Protein AF-A0A9P7GTZ2-F1 (afdb_monomer)

Secondary structure (DSSP, 8-state):
-HHHHHHHHHHHHHHHHHHHHHHHHHHHHHHHHHHHHHHHHHH-SSS-HHHHHHHHHHHHHHHHHHHHHHHHHHHHHHHHHHHHHHHHHHHHHHHHHHHHHHHHHHHHHHHHHHHHHHHHHHHHHHHHGGGTTTTT---S-THHHHHHHHHHHHHHHHHHHHHHHHHH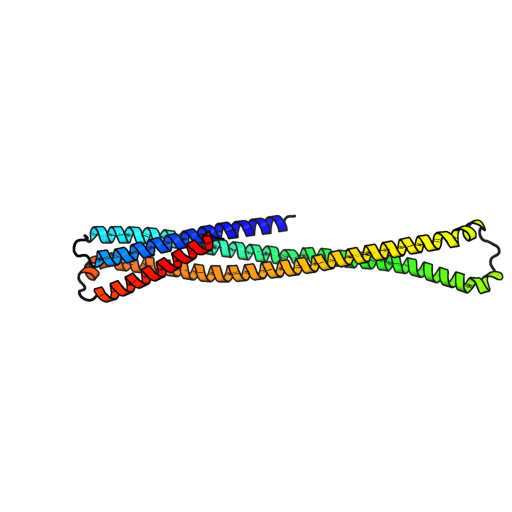HHHHHHHHHHHHHHHHHHHHHHHHHHHHHHHHHHHHHHHHHHHHHHHHHHHTTHHHHHH-TT-HHHHHHHHHHHHHHHHHHHHHHHHHHT-

Solvent-accessible surface area (backbone atoms only — not comparable to full-atom values): 13636 Å² total; per-residue (Å²): 118,66,68,62,54,51,53,51,52,48,51,52,53,51,54,57,39,51,54,51,48,36,53,36,26,46,49,46,20,52,49,18,51,52,50,30,50,46,50,53,46,60,72,39,86,81,54,55,71,66,59,52,46,53,50,48,54,49,48,44,54,52,36,52,52,37,30,52,49,28,49,52,39,28,50,49,39,51,51,46,32,53,50,47,52,58,49,54,66,47,50,56,56,60,50,47,53,53,49,53,54,45,53,53,50,50,52,52,49,53,52,52,46,48,54,52,45,52,52,50,49,56,46,50,54,50,58,66,31,60,82,59,53,85,73,77,66,98,79,76,74,76,72,60,71,75,46,48,79,62,52,48,62,54,50,51,52,55,48,53,53,49,50,54,52,49,51,57,51,47,54,60,45,54,50,48,54,50,53,48,53,50,50,44,53,53,50,50,53,50,36,54,53,36,51,55,51,29,56,53,31,51,53,50,28,52,49,31,53,51,49,44,55,49,49,55,55,45,58,80,34,50,72,59,60,58,66,46,89,77,46,64,68,59,44,51,52,50,27,53,52,29,47,54,52,16,50,54,26,42,52,50,33,54,59,63,69,76,108

Structure (mmCIF, N/CA/C/O backbone):
data_AF-A0A9P7GTZ2-F1
#
_entry.id   AF-A0A9P7GTZ2-F1
#
loop_
_atom_site.group_PDB
_atom_site.id
_atom_site.type_symbol
_atom_site.label_atom_id
_atom_site.label_alt_id
_atom_site.label_comp_id
_atom_site.label_asym_id
_atom_site.label_entity_id
_atom_site.label_seq_id
_atom_site.pdbx_PDB_ins_code
_atom_site.Cartn_x
_atom_site.Cartn_y
_atom_site.Cartn_z
_atom_site.occupancy
_atom_site.B_iso_or_equiv
_atom_site.auth_seq_id
_atom_site.auth_comp_id
_atom_site.auth_asym_id
_atom_site.auth_atom_id
_atom_site.pdbx_PDB_model_num
ATOM 1 N N . MET A 1 1 ? 5.668 -0.343 -29.513 1.00 59.44 1 MET A N 1
ATOM 2 C CA . MET A 1 1 ? 4.906 0.716 -28.799 1.00 59.44 1 MET A CA 1
ATOM 3 C C . MET A 1 1 ? 4.071 0.168 -27.641 1.00 59.44 1 MET A C 1
ATOM 5 O O . MET A 1 1 ? 3.673 0.957 -26.798 1.00 59.44 1 MET A O 1
ATOM 9 N N . GLU A 1 2 ? 3.848 -1.147 -27.549 1.00 80.06 2 GLU A N 1
ATOM 10 C CA . GLU A 1 2 ? 3.035 -1.774 -26.494 1.00 80.06 2 GLU A CA 1
ATOM 11 C C . GLU A 1 2 ? 3.641 -1.635 -25.081 1.00 80.06 2 GLU A C 1
ATOM 13 O O . GLU A 1 2 ? 2.934 -1.253 -24.155 1.00 80.06 2 GLU A O 1
ATOM 18 N N . ILE A 1 3 ? 4.966 -1.794 -24.931 1.00 72.81 3 ILE A N 1
ATOM 19 C CA . ILE A 1 3 ? 5.663 -1.671 -23.633 1.00 72.81 3 ILE A CA 1
ATOM 20 C C . ILE A 1 3 ? 5.460 -0.299 -22.973 1.00 72.81 3 ILE A C 1
ATOM 22 O O . ILE A 1 3 ? 5.251 -0.220 -21.767 1.00 72.81 3 ILE A O 1
ATOM 26 N N . ILE A 1 4 ? 5.497 0.792 -23.746 1.00 71.81 4 ILE A N 1
ATOM 27 C CA . ILE A 1 4 ? 5.317 2.14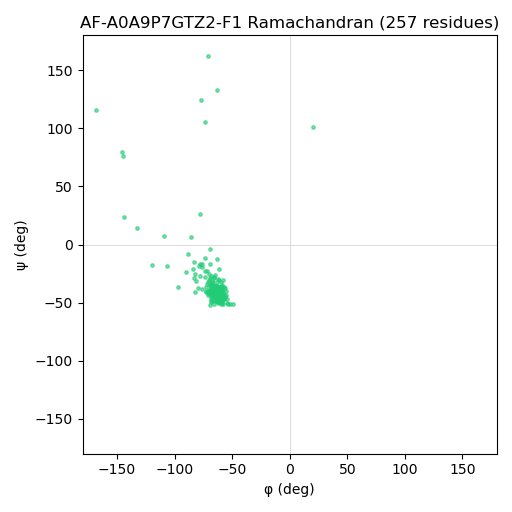8 -23.197 1.00 71.81 4 ILE A CA 1
ATOM 28 C C . ILE A 1 4 ? 3.901 2.307 -22.633 1.00 71.81 4 ILE A C 1
ATOM 30 O O . ILE A 1 4 ? 3.739 2.832 -21.533 1.00 71.81 4 ILE A O 1
ATOM 34 N N . GLY A 1 5 ? 2.890 1.811 -23.354 1.00 75.75 5 GLY A N 1
ATOM 35 C CA . GLY A 1 5 ? 1.507 1.813 -22.876 1.00 75.75 5 GLY A CA 1
ATOM 36 C C . GLY A 1 5 ? 1.330 0.970 -21.610 1.00 75.75 5 GLY A C 1
ATOM 37 O O . GLY A 1 5 ? 0.633 1.386 -20.685 1.00 75.75 5 GLY A O 1
ATOM 38 N N . ASP A 1 6 ? 2.014 -0.174 -21.525 1.00 78.06 6 ASP A N 1
ATOM 39 C CA . ASP A 1 6 ? 2.011 -1.023 -20.331 1.00 78.06 6 ASP A CA 1
ATOM 40 C C . ASP A 1 6 ? 2.613 -0.314 -19.116 1.00 78.06 6 ASP A C 1
ATOM 42 O O . ASP A 1 6 ? 1.998 -0.308 -18.051 1.00 78.06 6 ASP A O 1
ATOM 46 N N . VAL A 1 7 ? 3.771 0.332 -19.278 1.00 74.19 7 VAL A N 1
ATOM 47 C CA . VAL A 1 7 ? 4.427 1.091 -18.201 1.00 74.19 7 VAL A CA 1
ATOM 48 C C . VAL A 1 7 ? 3.551 2.255 -17.735 1.00 74.19 7 VAL A C 1
ATOM 50 O O . VAL A 1 7 ? 3.380 2.443 -16.533 1.00 74.19 7 VAL A O 1
ATOM 53 N N . GLN A 1 8 ? 2.946 3.006 -18.659 1.00 76.62 8 GLN A N 1
ATOM 54 C CA . GLN A 1 8 ? 2.046 4.114 -18.314 1.00 76.62 8 GLN A CA 1
ATOM 55 C C . GLN A 1 8 ? 0.829 3.635 -17.519 1.00 76.62 8 GLN A C 1
ATOM 57 O O . GLN A 1 8 ? 0.491 4.218 -16.491 1.00 76.62 8 GLN A O 1
ATOM 62 N N . ARG A 1 9 ? 0.201 2.539 -17.956 1.00 81.88 9 ARG A N 1
ATOM 63 C CA . ARG A 1 9 ? -0.928 1.923 -17.252 1.00 81.88 9 ARG A CA 1
ATOM 64 C C . ARG A 1 9 ? -0.537 1.423 -15.861 1.00 81.88 9 ARG A C 1
ATOM 66 O O . ARG A 1 9 ? -1.294 1.623 -14.918 1.00 81.88 9 ARG A O 1
ATOM 73 N N . LEU A 1 10 ? 0.637 0.805 -15.715 1.00 78.25 10 LEU A N 1
ATOM 74 C CA . LEU A 1 10 ? 1.156 0.395 -14.406 1.00 78.25 10 LEU A CA 1
ATOM 75 C C . LEU A 1 10 ? 1.387 1.604 -13.494 1.00 78.25 10 LEU A C 1
ATOM 77 O O . LEU A 1 10 ? 1.032 1.543 -12.322 1.00 78.25 10 LEU A O 1
ATOM 81 N N . GLY A 1 11 ? 1.908 2.708 -14.035 1.00 77.50 11 GLY A N 1
ATOM 82 C CA . GLY A 1 11 ? 2.054 3.968 -13.306 1.00 77.50 11 GLY A CA 1
ATOM 83 C C . GLY A 1 11 ? 0.718 4.501 -12.784 1.00 77.50 11 GLY A C 1
ATOM 84 O O . GLY A 1 11 ? 0.601 4.772 -11.593 1.00 77.50 11 GLY A O 1
ATOM 85 N N . LEU A 1 12 ? -0.307 4.581 -13.640 1.00 79.69 12 LEU A N 1
ATOM 86 C CA . LEU A 1 12 ? -1.655 5.009 -13.237 1.00 79.69 12 LEU A CA 1
ATOM 87 C C . LEU A 1 12 ? -2.235 4.116 -12.133 1.00 79.69 12 LEU A C 1
ATOM 89 O O . LEU A 1 12 ? -2.706 4.625 -11.121 1.00 79.69 12 LEU A O 1
ATOM 93 N N . ASN A 1 13 ? -2.103 2.792 -12.269 1.00 80.75 13 ASN A N 1
ATOM 94 C CA . ASN A 1 13 ? -2.557 1.856 -11.241 1.00 80.75 13 ASN A CA 1
ATOM 95 C C . ASN A 1 13 ? -1.860 2.093 -9.891 1.00 80.75 13 ASN A C 1
ATOM 97 O O . ASN A 1 13 ? -2.491 1.929 -8.848 1.00 80.75 13 ASN A O 1
ATOM 101 N N . ILE A 1 14 ? -0.572 2.461 -9.880 1.00 79.69 14 ILE A N 1
ATOM 102 C CA . ILE A 1 14 ? 0.145 2.793 -8.639 1.00 79.69 14 ILE A CA 1
ATOM 103 C C . ILE A 1 14 ? -0.472 4.029 -7.985 1.00 79.69 14 ILE A C 1
ATOM 105 O O . ILE A 1 14 ? -0.758 3.976 -6.791 1.00 79.69 14 ILE A O 1
ATOM 109 N N . TYR A 1 15 ? -0.718 5.099 -8.746 1.00 81.38 15 TYR A N 1
ATOM 110 C CA . TYR A 1 15 ? -1.342 6.317 -8.219 1.00 81.38 15 TYR A CA 1
ATOM 111 C C . TYR A 1 15 ? -2.738 6.045 -7.645 1.00 81.38 15 TYR A C 1
ATOM 113 O O . TYR A 1 15 ? -2.985 6.369 -6.485 1.00 81.38 15 TYR A O 1
ATOM 121 N N . ASP A 1 16 ? -3.596 5.336 -8.383 1.00 85.00 16 ASP A N 1
ATOM 122 C CA . ASP A 1 16 ? -4.937 4.960 -7.911 1.00 85.00 16 ASP A CA 1
ATOM 123 C C . ASP A 1 16 ? -4.878 4.108 -6.627 1.00 85.00 16 ASP A C 1
ATOM 125 O O . ASP A 1 16 ? -5.708 4.230 -5.717 1.00 85.00 16 ASP A O 1
ATOM 129 N N . THR A 1 17 ? -3.872 3.230 -6.528 1.00 81.25 17 THR A N 1
ATOM 130 C CA . THR A 1 17 ? -3.673 2.392 -5.339 1.00 81.25 17 THR A CA 1
ATOM 131 C C . THR A 1 17 ? -3.202 3.215 -4.142 1.00 81.25 17 THR A C 1
ATOM 133 O O . THR A 1 17 ? -3.657 2.970 -3.024 1.00 81.25 17 THR A O 1
ATOM 136 N N . ILE A 1 18 ? -2.328 4.201 -4.363 1.00 80.81 18 ILE A N 1
ATOM 137 C CA . ILE A 1 18 ? -1.886 5.150 -3.334 1.00 80.81 18 ILE A CA 1
ATOM 138 C C . ILE A 1 18 ? -3.071 5.986 -2.838 1.00 80.81 18 ILE A C 1
ATOM 140 O O . ILE A 1 18 ? -3.234 6.170 -1.634 1.00 80.81 18 ILE A O 1
ATOM 144 N N . ASP A 1 19 ? -3.946 6.449 -3.725 1.00 84.94 19 ASP A N 1
ATOM 145 C CA . ASP A 1 19 ? -5.136 7.190 -3.302 1.00 84.94 19 ASP A CA 1
ATOM 146 C C . ASP A 1 19 ? -6.092 6.309 -2.490 1.00 84.94 19 ASP A C 1
ATOM 148 O O . ASP A 1 19 ? -6.566 6.707 -1.423 1.00 84.94 19 ASP A O 1
ATOM 152 N N . THR A 1 20 ? -6.271 5.052 -2.897 1.00 86.31 20 THR A N 1
ATOM 153 C CA . THR A 1 20 ? -7.037 4.084 -2.100 1.00 86.31 20 THR A CA 1
ATOM 154 C C . THR A 1 20 ? -6.381 3.836 -0.730 1.00 86.31 20 THR A C 1
ATOM 156 O O . THR A 1 20 ? -7.080 3.723 0.281 1.00 86.31 20 THR A O 1
ATOM 159 N N . SER A 1 21 ? -5.045 3.787 -0.641 1.00 84.44 21 SER A N 1
ATOM 160 C CA . SER A 1 21 ? -4.351 3.616 0.644 1.00 84.44 21 SER A CA 1
ATOM 161 C C . SER A 1 21 ? -4.500 4.840 1.556 1.00 84.44 21 SER A C 1
ATOM 163 O O . SER A 1 21 ? -4.637 4.675 2.772 1.00 84.44 21 SER A O 1
ATOM 165 N N . LYS A 1 22 ? -4.568 6.060 0.999 1.00 87.56 22 LYS A N 1
ATOM 166 C CA . LYS A 1 22 ? -4.905 7.285 1.752 1.00 87.56 22 LYS A CA 1
ATOM 167 C C . LYS A 1 22 ? -6.294 7.192 2.379 1.00 87.56 22 LYS A C 1
ATOM 169 O O . LYS A 1 22 ? -6.453 7.560 3.544 1.00 87.56 22 LYS A O 1
ATOM 174 N N . GLU A 1 23 ? -7.289 6.708 1.636 1.00 89.12 23 GLU A N 1
ATOM 175 C CA . GLU A 1 23 ? -8.655 6.529 2.148 1.00 89.12 23 GLU A CA 1
ATOM 176 C C . GLU A 1 23 ? -8.721 5.482 3.265 1.00 89.12 23 GLU A C 1
ATOM 178 O O . GLU A 1 23 ? -9.442 5.656 4.254 1.00 89.12 23 GLU A O 1
ATOM 183 N N . VAL A 1 24 ? -7.951 4.397 3.130 1.00 87.81 24 VAL A N 1
ATOM 184 C CA . VAL A 1 24 ? -7.814 3.356 4.157 1.00 87.81 24 VAL A CA 1
ATOM 185 C C . VAL A 1 24 ? -7.203 3.930 5.436 1.00 87.81 24 VAL A C 1
ATOM 187 O O . VAL A 1 24 ? -7.729 3.684 6.523 1.00 87.81 24 VAL A O 1
ATOM 190 N N . ALA A 1 25 ? -6.143 4.733 5.324 1.00 87.56 25 ALA A N 1
ATOM 191 C CA . ALA A 1 25 ? -5.522 5.383 6.474 1.00 87.56 25 ALA A CA 1
ATOM 192 C C . ALA A 1 25 ? -6.475 6.368 7.167 1.00 87.56 25 ALA A C 1
ATOM 194 O O . ALA A 1 25 ? -6.613 6.334 8.389 1.00 87.56 25 ALA A O 1
ATOM 195 N N . LEU A 1 26 ? -7.201 7.186 6.399 1.00 91.81 26 LEU A N 1
ATOM 196 C CA . LEU A 1 26 ? -8.198 8.111 6.943 1.00 91.81 26 LEU A CA 1
ATOM 197 C C . LEU A 1 26 ? -9.347 7.374 7.651 1.00 91.81 26 LEU A C 1
ATOM 199 O O . LEU A 1 26 ? -9.784 7.779 8.728 1.00 91.81 26 LEU A O 1
ATOM 203 N N . SER A 1 27 ? -9.814 6.266 7.072 1.00 90.50 27 SER A N 1
ATOM 204 C CA . SER A 1 27 ? -10.829 5.409 7.700 1.00 90.50 27 SER A CA 1
ATOM 205 C C . SER A 1 27 ? -10.316 4.808 9.009 1.00 90.50 27 SER A C 1
ATOM 207 O O . SER A 1 27 ? -11.051 4.764 9.995 1.00 90.50 27 SER A O 1
ATOM 209 N N . GLY A 1 28 ? -9.040 4.414 9.043 1.00 90.25 28 GLY A N 1
ATOM 210 C CA . GLY A 1 28 ? -8.384 3.948 10.258 1.00 90.25 28 GLY A CA 1
ATOM 211 C C . GLY A 1 28 ? -8.309 5.017 11.345 1.00 90.25 28 GLY A C 1
ATOM 212 O O . GLY A 1 28 ? -8.610 4.728 12.506 1.00 90.25 28 GLY A O 1
ATOM 213 N N . HIS A 1 29 ? -7.974 6.255 10.969 1.00 93.94 29 HIS A N 1
ATOM 214 C CA . HIS A 1 29 ? -7.940 7.382 11.898 1.00 93.94 29 HIS A CA 1
ATOM 215 C C . HIS A 1 29 ? -9.316 7.595 12.535 1.00 93.94 29 HIS A C 1
ATOM 217 O O . HIS A 1 29 ? -9.431 7.655 13.760 1.00 93.94 29 HIS A O 1
ATOM 223 N N . LYS A 1 30 ? -10.371 7.618 11.710 1.00 94.62 30 LYS A N 1
ATOM 224 C CA . LYS A 1 30 ? -11.752 7.749 12.186 1.00 94.62 30 LYS A CA 1
ATOM 225 C C . LYS A 1 30 ? -12.136 6.615 13.139 1.00 94.62 30 LYS A C 1
ATOM 227 O O . LYS A 1 30 ? -12.667 6.874 14.211 1.00 94.62 30 LYS A O 1
ATOM 232 N N . LEU A 1 31 ? -11.814 5.369 12.794 1.00 92.69 31 LEU A N 1
ATOM 233 C CA . LEU A 1 31 ? -12.093 4.223 13.661 1.00 92.69 31 LEU A CA 1
ATO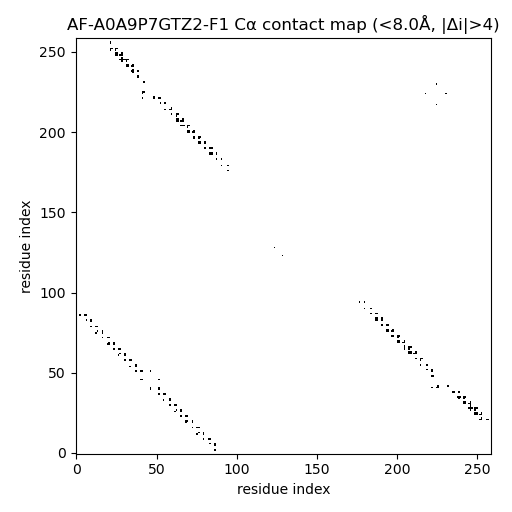M 234 C C . LEU A 1 31 ? -11.334 4.310 14.993 1.00 92.69 31 LEU A C 1
ATOM 236 O O . LEU A 1 31 ? -11.872 3.954 16.036 1.00 92.69 31 LEU A O 1
ATOM 240 N N . SER A 1 32 ? -10.108 4.828 14.982 1.00 93.56 32 SER A N 1
ATOM 241 C CA . SER A 1 32 ? -9.338 5.064 16.205 1.00 93.56 32 SER A CA 1
ATOM 242 C C . SER A 1 32 ? -9.995 6.121 17.104 1.00 93.56 32 SER A C 1
ATOM 244 O O . SER A 1 32 ? -10.066 5.928 18.319 1.00 93.56 32 SER A O 1
ATOM 246 N N . GLN A 1 33 ? -10.551 7.189 16.520 1.00 95.81 33 GLN A N 1
ATOM 247 C CA . GLN A 1 33 ? -11.347 8.187 17.250 1.00 95.81 33 GLN A CA 1
ATOM 248 C C . GLN A 1 33 ? -12.652 7.596 17.804 1.00 95.81 33 GLN A C 1
ATOM 250 O O . GLN A 1 33 ? -13.031 7.888 18.944 1.00 95.81 33 GLN A O 1
ATOM 255 N N . ASP A 1 34 ? -13.321 6.741 17.028 1.00 94.69 34 ASP A N 1
ATOM 256 C CA . ASP A 1 34 ? -14.545 6.058 17.450 1.00 94.69 34 ASP A CA 1
ATOM 257 C C . ASP A 1 34 ? -14.262 5.084 18.606 1.00 94.69 34 ASP A C 1
ATOM 259 O O . ASP A 1 34 ? -15.018 5.061 19.579 1.00 94.69 34 ASP A O 1
ATOM 263 N N . LEU A 1 35 ? -13.143 4.349 18.560 1.00 92.81 35 LEU A N 1
ATOM 264 C CA . LEU A 1 35 ? -12.668 3.474 19.641 1.00 92.81 35 LEU A CA 1
ATOM 265 C C . LEU A 1 35 ? -12.330 4.268 20.909 1.00 92.81 35 LEU A C 1
ATOM 267 O O . LEU A 1 35 ? -12.740 3.894 22.007 1.00 92.81 35 LEU A O 1
ATOM 271 N N . SER A 1 36 ? -11.619 5.386 20.767 1.00 93.38 36 SER A N 1
ATOM 272 C CA . SER A 1 36 ? -11.294 6.288 21.879 1.00 93.38 36 SER A CA 1
ATOM 273 C C . SER A 1 36 ? -12.569 6.808 22.562 1.00 93.38 36 SER A C 1
ATOM 275 O O . SER A 1 36 ? -12.747 6.695 23.781 1.00 93.38 36 SER A O 1
ATOM 277 N N . SER A 1 37 ? -13.535 7.261 21.756 1.00 94.31 37 SER A N 1
ATOM 278 C CA . SER A 1 37 ? -14.851 7.715 22.224 1.00 94.31 37 SER A CA 1
ATOM 279 C C . SER A 1 37 ? -15.644 6.592 22.893 1.00 94.31 37 SER A C 1
ATOM 281 O O . SER A 1 37 ? -16.216 6.798 23.964 1.00 94.31 37 SER A O 1
ATOM 283 N N . PHE A 1 38 ? -15.603 5.380 22.335 1.00 94.81 38 PHE A N 1
ATOM 284 C CA . PHE A 1 38 ? -16.236 4.200 22.917 1.00 94.81 38 PHE A CA 1
ATOM 285 C C . PHE A 1 38 ? -15.732 3.915 24.334 1.00 94.81 38 PHE A C 1
ATOM 287 O O . PHE A 1 38 ? -16.534 3.719 25.244 1.00 94.81 38 PHE A O 1
ATOM 294 N N . PHE A 1 39 ? -14.416 3.943 24.569 1.00 92.75 39 PHE A N 1
ATOM 295 C CA . PHE A 1 39 ? -13.866 3.712 25.910 1.00 92.75 39 PHE A CA 1
ATOM 296 C C . PHE A 1 39 ? -14.257 4.804 26.911 1.00 92.75 39 PHE A C 1
ATOM 298 O O . PHE A 1 39 ? -14.375 4.544 28.114 1.00 92.75 39 PHE A O 1
ATOM 305 N N . ARG A 1 40 ? -14.495 6.032 26.444 1.00 91.81 40 ARG A N 1
ATOM 306 C CA . ARG A 1 40 ? -15.086 7.102 27.258 1.00 91.81 40 ARG A CA 1
ATOM 307 C C . ARG A 1 40 ? -16.537 6.799 27.614 1.00 91.81 40 ARG A C 1
ATOM 309 O O . ARG A 1 40 ? -16.861 6.832 28.799 1.00 91.81 40 ARG A O 1
ATOM 316 N N . TYR A 1 41 ? -17.358 6.419 26.640 1.00 94.00 41 TYR A N 1
ATOM 317 C CA . TYR A 1 41 ? -18.758 6.049 26.859 1.00 94.00 41 TYR A CA 1
ATOM 318 C C . TYR A 1 41 ? -18.915 4.816 27.750 1.00 94.00 41 TYR A C 1
ATOM 320 O O . TYR A 1 41 ? -19.766 4.792 28.630 1.00 94.00 41 TYR A O 1
ATOM 328 N N . LEU A 1 42 ? -18.032 3.826 27.614 1.00 93.06 42 LEU A N 1
ATOM 329 C CA . LEU A 1 42 ? -18.043 2.625 28.447 1.00 93.06 42 LEU A CA 1
ATOM 330 C C . LEU A 1 42 ? -17.827 2.944 29.940 1.00 93.06 42 LEU A C 1
ATOM 332 O O . LEU A 1 42 ? -18.346 2.243 30.809 1.00 93.06 42 LEU A O 1
ATOM 336 N N . ARG A 1 43 ? -17.069 4.008 30.245 1.00 92.25 43 ARG A N 1
ATOM 337 C CA . ARG A 1 43 ? -16.843 4.506 31.615 1.00 92.25 43 ARG A CA 1
ATOM 338 C C . ARG A 1 43 ? -17.964 5.427 32.102 1.00 92.25 43 ARG A C 1
ATOM 340 O O . ARG A 1 43 ? -18.109 5.596 33.315 1.00 92.25 43 ARG A O 1
ATOM 347 N N . ASP A 1 44 ? -18.742 6.015 31.197 1.00 93.38 44 ASP A N 1
ATOM 348 C CA . ASP A 1 44 ? -19.876 6.855 31.558 1.00 93.38 44 ASP A CA 1
ATOM 349 C C . ASP A 1 44 ? -21.062 5.983 31.997 1.00 93.38 44 ASP A C 1
ATOM 351 O O . ASP A 1 44 ? -21.533 5.082 31.301 1.00 93.38 44 ASP A O 1
ATOM 355 N N . LYS A 1 45 ? -21.564 6.241 33.204 1.00 92.19 45 LYS A N 1
ATOM 356 C CA . LYS A 1 45 ? -22.736 5.539 33.742 1.00 92.19 45 LYS A CA 1
ATOM 357 C C . LYS A 1 45 ? -24.043 6.028 33.122 1.00 92.19 45 LYS A C 1
ATOM 359 O O . LYS A 1 45 ? -25.051 5.349 33.277 1.00 92.19 45 LYS A O 1
ATOM 364 N N . LYS A 1 46 ? -24.034 7.192 32.468 1.00 96.38 46 LYS A N 1
ATOM 365 C CA . LYS A 1 46 ? -25.218 7.800 31.853 1.00 96.38 46 LYS A CA 1
ATOM 366 C C . LYS A 1 46 ? -25.517 7.248 30.465 1.00 96.38 46 LYS A C 1
ATOM 368 O O . LYS A 1 46 ? -26.684 7.218 30.098 1.00 96.38 46 LYS A O 1
ATOM 373 N N . THR A 1 47 ? -24.502 6.802 29.727 1.00 96.19 47 THR A N 1
ATOM 374 C CA . THR A 1 47 ? -24.698 6.160 28.422 1.00 96.19 47 THR A CA 1
ATOM 375 C C . THR A 1 47 ? -25.496 4.873 28.604 1.00 96.19 47 THR A C 1
ATOM 377 O O . THR A 1 47 ? -25.200 4.082 29.505 1.00 96.19 47 THR A O 1
ATOM 380 N N . SER A 1 48 ? -26.519 4.655 27.787 1.00 96.94 48 SER A N 1
ATOM 381 C CA . SER A 1 48 ? -27.296 3.410 27.799 1.00 96.94 48 SER A CA 1
ATOM 382 C C . SER A 1 48 ? -26.476 2.243 27.234 1.00 96.94 48 SER A C 1
ATOM 384 O O . SER A 1 48 ? -25.438 2.438 26.603 1.00 96.94 48 SER A O 1
ATOM 386 N N . THR A 1 49 ? -26.882 1.005 27.510 1.00 95.88 49 THR A N 1
ATOM 387 C CA . THR A 1 49 ? -26.195 -0.164 26.936 1.00 95.88 49 THR A CA 1
ATOM 388 C C . THR A 1 49 ? -26.499 -0.282 25.440 1.00 95.88 49 THR A C 1
ATOM 390 O O . THR A 1 49 ? -25.619 -0.627 24.658 1.00 95.88 49 THR A O 1
ATOM 393 N N . GLU A 1 50 ? -27.709 0.095 25.032 1.00 96.81 50 GLU A N 1
ATOM 394 C CA . GLU A 1 50 ? -28.165 0.133 23.645 1.00 96.81 50 GLU A CA 1
ATOM 395 C C . GLU A 1 50 ? -27.317 1.083 22.787 1.00 96.81 50 GLU A C 1
ATOM 397 O O . GLU A 1 50 ? -26.859 0.688 21.716 1.00 96.81 50 GLU A O 1
ATOM 402 N N . GLU A 1 51 ? -27.022 2.292 23.280 1.00 96.19 51 GLU A N 1
ATOM 403 C CA . GLU A 1 51 ? -26.120 3.240 22.601 1.00 96.19 51 GLU A CA 1
ATOM 404 C C . GLU A 1 51 ? -24.707 2.664 22.423 1.00 96.19 51 GLU A C 1
ATOM 406 O O . GLU A 1 51 ? -24.061 2.888 21.399 1.00 96.19 51 GLU A O 1
ATOM 411 N N . LEU A 1 52 ? -24.211 1.897 23.402 1.00 96.50 52 LEU A N 1
ATOM 412 C CA . LEU A 1 52 ? -22.896 1.262 23.303 1.00 96.50 52 LEU A CA 1
ATOM 413 C C . LEU A 1 52 ? -22.882 0.166 22.229 1.00 96.50 52 LEU A C 1
ATOM 415 O O . LEU A 1 52 ? -21.927 0.114 21.453 1.00 96.50 52 LEU A O 1
ATOM 419 N N . HIS A 1 53 ? -23.929 -0.660 22.143 1.00 97.06 53 HIS A N 1
ATOM 420 C CA . HIS A 1 53 ? -24.080 -1.645 21.064 1.00 97.06 53 HIS A CA 1
ATOM 421 C C . HIS A 1 53 ? -24.181 -0.979 19.692 1.00 97.06 53 HIS A C 1
ATOM 423 O O . HIS A 1 53 ? -23.532 -1.414 18.741 1.00 97.06 53 HIS A O 1
ATOM 429 N N . GLU A 1 54 ? -24.956 0.102 19.571 1.00 96.31 54 GLU A N 1
ATOM 430 C CA . GLU A 1 54 ? -25.066 0.847 18.315 1.00 96.31 54 GLU A CA 1
ATOM 431 C C . GLU A 1 54 ? -23.701 1.393 17.875 1.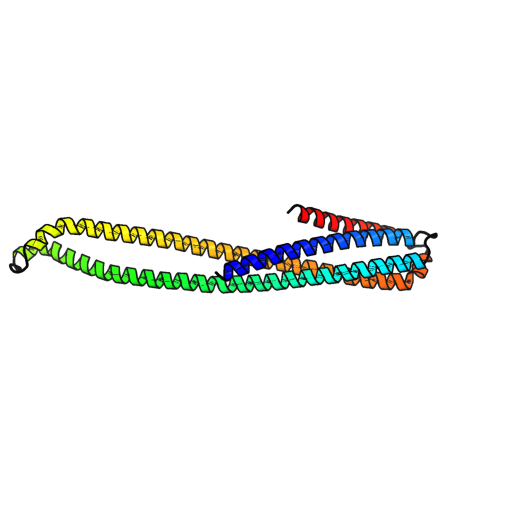00 96.31 54 GLU A C 1
ATOM 433 O O . GLU A 1 54 ? -23.306 1.243 16.712 1.00 96.31 54 GLU A O 1
ATOM 438 N N . HIS A 1 55 ? -22.940 1.953 18.819 1.00 95.31 55 HIS A N 1
ATOM 439 C CA . HIS A 1 55 ? -21.603 2.474 18.555 1.00 95.31 55 HIS A CA 1
ATOM 440 C C . HIS A 1 55 ? -20.625 1.366 18.136 1.00 95.31 55 HIS A C 1
ATOM 442 O O . HIS A 1 55 ? -19.903 1.524 17.150 1.00 95.31 55 HIS A O 1
ATOM 448 N N . VAL A 1 56 ? -20.645 0.203 18.801 1.00 95.69 56 VAL A N 1
ATOM 449 C CA . VAL A 1 56 ? -19.852 -0.970 18.386 1.00 95.69 56 VAL A CA 1
ATOM 450 C C . VAL A 1 56 ? -20.273 -1.473 17.005 1.00 95.69 56 VAL A C 1
ATOM 452 O O . VAL A 1 56 ? -19.415 -1.740 16.162 1.00 95.69 56 VAL A O 1
ATOM 455 N N . GLY A 1 57 ? -21.572 -1.517 16.715 1.00 95.88 57 GLY A N 1
ATOM 456 C CA . GLY A 1 57 ? -22.100 -1.883 15.403 1.00 95.88 57 GLY A CA 1
ATOM 457 C C . GLY A 1 57 ? -21.685 -0.918 14.285 1.00 95.88 57 GLY A C 1
ATOM 458 O O . GLY A 1 57 ? -21.502 -1.342 13.139 1.00 95.88 57 GLY A O 1
ATOM 459 N N . SER A 1 58 ? -21.515 0.371 14.588 1.00 95.56 58 SER A N 1
ATOM 460 C CA . SER A 1 58 ? -20.940 1.356 13.661 1.00 95.56 58 SER A CA 1
ATOM 461 C C . SER A 1 58 ? -19.450 1.090 13.419 1.00 95.56 58 SER A C 1
ATOM 463 O O . SER A 1 58 ? -19.013 0.994 12.267 1.00 95.56 58 SER A O 1
ATOM 465 N N . MET A 1 59 ? -18.681 0.869 14.493 1.00 94.81 59 MET A N 1
ATOM 466 C CA . MET A 1 59 ? -17.252 0.552 14.410 1.00 94.81 59 MET A CA 1
ATOM 467 C C . MET A 1 59 ? -16.987 -0.738 13.623 1.00 94.81 59 MET A C 1
ATOM 469 O O . MET A 1 59 ? -16.085 -0.753 12.791 1.00 94.81 59 MET A O 1
ATOM 473 N N . LEU A 1 60 ? -17.803 -1.782 13.810 1.00 94.81 60 LEU A N 1
ATOM 474 C CA . LEU A 1 60 ? -17.713 -3.041 13.059 1.00 94.81 60 LEU A CA 1
ATOM 475 C C . LEU A 1 60 ? -17.915 -2.840 11.551 1.00 94.81 60 LEU A C 1
ATOM 477 O O . LEU A 1 60 ? -17.165 -3.387 10.740 1.00 94.81 60 LEU A O 1
ATOM 481 N N . ARG A 1 61 ? -18.895 -2.017 11.156 1.00 94.88 61 ARG A N 1
ATOM 482 C CA . ARG A 1 61 ? -19.120 -1.667 9.743 1.00 94.88 61 ARG A CA 1
ATOM 483 C C . ARG A 1 61 ? -17.934 -0.895 9.162 1.00 94.88 61 ARG A C 1
ATOM 485 O O . ARG A 1 61 ? -17.533 -1.140 8.022 1.00 94.88 61 ARG A O 1
ATOM 492 N N . LEU A 1 62 ? -17.355 0.024 9.939 1.00 91.75 62 LEU A N 1
ATOM 493 C CA . LEU A 1 62 ? -16.191 0.804 9.518 1.00 91.75 62 LEU A CA 1
ATOM 494 C C . LEU A 1 62 ? -14.928 -0.063 9.396 1.00 91.75 62 LEU A C 1
ATOM 496 O O . LEU A 1 62 ? -14.189 0.079 8.416 1.00 91.75 62 LEU A O 1
ATOM 500 N N . SER A 1 63 ? -14.694 -0.980 10.337 1.00 89.81 63 SER A N 1
ATOM 501 C CA . SER A 1 63 ? 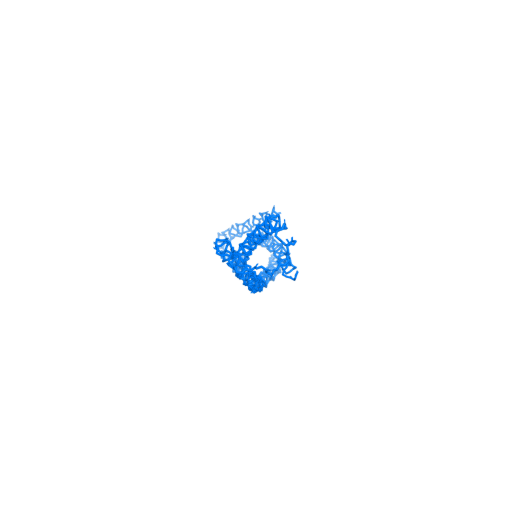-13.563 -1.910 10.288 1.00 89.81 63 SER A CA 1
ATOM 502 C C . SER A 1 63 ? -13.690 -2.882 9.120 1.00 89.81 63 SER A C 1
ATOM 504 O O . SER A 1 63 ? -12.725 -3.047 8.380 1.00 89.81 63 SER A O 1
ATOM 506 N N . GLU A 1 64 ? -14.890 -3.417 8.864 1.00 92.69 64 GLU A N 1
ATOM 507 C CA . GLU A 1 64 ? -15.132 -4.315 7.730 1.00 92.69 64 GLU A CA 1
ATOM 508 C C . GLU A 1 64 ? -14.849 -3.614 6.395 1.00 92.69 64 GLU A C 1
ATOM 510 O O . GLU A 1 64 ? -14.157 -4.158 5.527 1.00 92.69 64 GLU A O 1
ATOM 515 N N . LYS A 1 65 ? -15.342 -2.378 6.232 1.00 91.12 65 LYS A N 1
ATOM 516 C CA . LYS A 1 65 ? -15.048 -1.555 5.052 1.00 91.12 65 LYS A CA 1
ATOM 517 C C . LYS A 1 65 ? -13.542 -1.313 4.909 1.00 91.12 65 LYS A C 1
ATOM 519 O O . LYS A 1 65 ? -12.999 -1.484 3.819 1.00 91.12 65 LYS A O 1
ATOM 524 N N . SER A 1 66 ? -12.866 -0.961 6.002 1.00 87.19 66 SER A N 1
ATOM 525 C CA . SER A 1 66 ? -11.420 -0.699 6.015 1.00 87.19 66 SER A CA 1
ATOM 526 C C . SER A 1 66 ? -10.610 -1.945 5.659 1.00 87.19 66 SER A C 1
ATOM 528 O O . SER A 1 66 ? -9.690 -1.862 4.847 1.00 87.19 66 SER A O 1
ATOM 530 N N . ARG A 1 67 ? -10.991 -3.118 6.176 1.00 91.31 67 ARG A N 1
ATOM 531 C CA . ARG A 1 67 ? -10.368 -4.404 5.849 1.00 91.31 67 ARG A CA 1
ATOM 532 C C . ARG A 1 67 ? -10.544 -4.769 4.377 1.00 91.31 67 ARG A C 1
ATOM 534 O O . ARG A 1 67 ? -9.568 -5.149 3.734 1.00 91.31 67 ARG A O 1
ATOM 541 N N . LYS A 1 68 ? -11.757 -4.626 3.825 1.00 92.00 68 LYS A N 1
ATOM 542 C CA . LYS A 1 68 ? -12.026 -4.863 2.392 1.00 92.00 68 LYS A CA 1
ATOM 543 C C . LYS A 1 68 ? -11.191 -3.939 1.508 1.00 92.00 68 LYS A C 1
ATOM 545 O O . LYS A 1 68 ? -10.584 -4.401 0.545 1.00 92.00 68 LYS A O 1
ATOM 550 N N . ASN A 1 69 ? -11.111 -2.658 1.861 1.00 89.12 69 ASN A N 1
ATOM 551 C CA . ASN A 1 69 ? -10.294 -1.698 1.126 1.00 89.12 69 ASN A CA 1
ATOM 552 C C . ASN A 1 69 ? -8.795 -2.023 1.233 1.00 89.12 69 ASN A C 1
ATOM 554 O O . ASN A 1 69 ? -8.103 -1.995 0.220 1.00 89.12 69 ASN A O 1
ATOM 558 N N . ALA A 1 70 ? -8.301 -2.405 2.415 1.00 86.81 70 ALA A N 1
ATOM 559 C CA . ALA A 1 70 ? -6.913 -2.831 2.598 1.00 86.81 70 ALA A CA 1
ATOM 560 C C . ALA A 1 70 ? -6.574 -4.062 1.737 1.00 86.81 70 ALA A C 1
ATOM 562 O O . ALA A 1 70 ? -5.557 -4.064 1.052 1.00 86.81 70 ALA A O 1
ATOM 563 N N . HIS A 1 71 ? -7.455 -5.070 1.684 1.00 90.56 71 HIS A N 1
ATOM 564 C CA . HIS A 1 71 ? -7.288 -6.218 0.781 1.00 90.56 71 HIS A CA 1
ATOM 565 C C . HIS A 1 71 ? -7.248 -5.806 -0.692 1.00 90.56 71 HIS A C 1
ATOM 567 O O . HIS A 1 71 ? -6.386 -6.276 -1.431 1.00 90.56 71 HIS A O 1
ATOM 573 N N . LYS A 1 72 ? -8.136 -4.900 -1.119 1.00 90.12 72 LYS A N 1
ATOM 574 C CA . LYS A 1 72 ? -8.137 -4.379 -2.492 1.00 90.12 72 LYS A CA 1
ATOM 575 C C . LYS A 1 72 ? -6.810 -3.683 -2.831 1.00 90.12 72 LYS A C 1
ATOM 577 O O . LYS A 1 72 ? -6.286 -3.859 -3.931 1.00 90.12 72 LYS A O 1
ATOM 582 N N . VAL A 1 73 ? -6.246 -2.927 -1.886 1.00 87.81 73 VAL A N 1
ATOM 583 C CA . VAL A 1 73 ? -4.925 -2.293 -2.023 1.00 87.81 73 VAL A CA 1
ATOM 584 C C . VAL A 1 73 ? -3.822 -3.350 -2.166 1.00 87.81 73 VAL A C 1
ATOM 586 O O . VAL A 1 73 ? -3.034 -3.269 -3.109 1.00 87.81 73 VAL A O 1
ATOM 589 N N . CYS A 1 74 ? -3.794 -4.379 -1.306 1.00 86.81 74 CYS A N 1
ATOM 590 C CA . CYS A 1 74 ? -2.836 -5.491 -1.409 1.00 86.81 74 CYS A CA 1
ATOM 591 C C . CYS A 1 74 ? -2.906 -6.198 -2.764 1.00 86.81 74 CYS A C 1
ATOM 593 O O . CYS A 1 74 ? -1.877 -6.466 -3.391 1.00 86.81 74 CYS A O 1
ATOM 595 N N . GLU A 1 75 ? -4.121 -6.511 -3.216 1.00 90.62 75 GLU A N 1
ATOM 596 C CA . GLU A 1 75 ? -4.362 -7.190 -4.485 1.00 90.62 75 GLU A CA 1
ATOM 597 C C . GLU A 1 75 ? -3.872 -6.338 -5.658 1.00 90.62 75 GLU A C 1
ATOM 599 O O . GLU A 1 75 ? -3.161 -6.836 -6.534 1.00 90.62 75 GLU A O 1
ATOM 604 N N . THR A 1 76 ? -4.176 -5.037 -5.645 1.00 87.56 76 THR A N 1
ATOM 605 C CA . THR A 1 76 ? -3.765 -4.125 -6.718 1.00 87.56 76 THR A CA 1
ATOM 606 C C . THR A 1 76 ? -2.248 -3.953 -6.750 1.00 87.56 76 THR A C 1
ATOM 608 O O . THR A 1 76 ? -1.653 -4.077 -7.820 1.00 87.56 76 THR A O 1
ATOM 611 N N . PHE A 1 77 ? -1.583 -3.777 -5.602 1.00 83.62 77 PHE A N 1
ATOM 612 C CA . PHE A 1 77 ? -0.117 -3.750 -5.552 1.00 83.62 77 PHE A CA 1
ATOM 613 C C . PHE A 1 77 ? 0.511 -5.069 -6.011 1.00 83.62 77 PHE A C 1
ATOM 615 O O . PHE A 1 77 ? 1.474 -5.056 -6.779 1.00 83.62 77 PHE A O 1
ATOM 622 N N . SER A 1 78 ? -0.056 -6.210 -5.616 1.00 86.62 78 SER A N 1
ATOM 623 C CA . SER A 1 78 ? 0.415 -7.528 -6.051 1.00 86.62 78 SER A CA 1
ATOM 624 C C . SER A 1 78 ? 0.288 -7.716 -7.562 1.00 86.62 78 SER A C 1
ATOM 626 O O . SER A 1 78 ? 1.215 -8.214 -8.206 1.00 86.62 78 SER A O 1
ATOM 628 N N . ASN A 1 79 ? -0.838 -7.303 -8.143 1.00 89.50 79 ASN A N 1
ATOM 629 C CA . ASN A 1 79 ? -1.088 -7.388 -9.579 1.00 89.50 79 ASN A CA 1
ATOM 630 C C . ASN A 1 79 ? -0.187 -6.431 -10.365 1.00 89.50 79 ASN A C 1
ATOM 632 O O . ASN A 1 79 ? 0.419 -6.840 -11.355 1.00 89.50 79 ASN A O 1
ATOM 636 N N . THR A 1 80 ? -0.014 -5.199 -9.885 1.00 81.50 80 THR A N 1
ATOM 637 C CA . THR A 1 80 ? 0.918 -4.227 -10.466 1.00 81.50 80 THR A CA 1
ATOM 638 C C . THR A 1 80 ? 2.350 -4.747 -10.429 1.00 81.50 80 THR A C 1
ATOM 640 O O . THR A 1 80 ? 3.032 -4.712 -11.448 1.00 81.50 80 THR A O 1
ATOM 643 N N . ARG A 1 81 ? 2.800 -5.323 -9.307 1.00 84.56 81 ARG A N 1
ATOM 644 C CA . ARG A 1 81 ? 4.134 -5.929 -9.193 1.00 84.56 81 ARG A CA 1
ATOM 645 C C . ARG A 1 81 ? 4.343 -7.054 -10.210 1.00 84.56 81 ARG A C 1
ATOM 647 O O . ARG A 1 81 ? 5.367 -7.084 -10.887 1.00 84.56 81 ARG A O 1
ATOM 654 N N . LYS A 1 82 ? 3.366 -7.958 -10.359 1.00 89.38 82 LYS A N 1
ATOM 655 C CA . LYS A 1 82 ? 3.398 -9.006 -11.399 1.00 89.38 82 LYS A CA 1
ATOM 656 C C . LYS A 1 82 ? 3.481 -8.398 -12.802 1.00 89.38 82 LYS A C 1
ATOM 658 O O . LYS A 1 82 ? 4.249 -8.885 -13.628 1.00 89.38 82 LYS A O 1
ATOM 663 N N . GLY A 1 83 ? 2.728 -7.327 -13.054 1.00 83.75 83 GLY A N 1
ATOM 664 C CA . GLY A 1 83 ? 2.764 -6.581 -14.310 1.00 83.75 83 GLY A CA 1
ATOM 665 C C . GLY A 1 83 ? 4.130 -5.954 -14.593 1.00 83.75 83 GLY A C 1
ATOM 666 O O . GLY A 1 83 ? 4.628 -6.083 -15.709 1.00 83.75 83 GLY A O 1
ATOM 667 N N . ILE A 1 84 ? 4.775 -5.362 -13.582 1.00 77.88 84 ILE A N 1
ATOM 668 C CA . ILE A 1 84 ? 6.139 -4.833 -13.694 1.00 77.88 84 ILE A CA 1
ATOM 669 C C . ILE A 1 84 ? 7.107 -5.951 -14.068 1.00 77.88 84 ILE A C 1
ATOM 671 O O . ILE A 1 84 ? 7.791 -5.815 -15.073 1.00 77.88 84 ILE A O 1
ATOM 675 N N . TYR A 1 85 ? 7.109 -7.089 -13.364 1.00 85.31 85 TYR A N 1
ATOM 676 C CA . TYR A 1 85 ? 7.978 -8.214 -13.735 1.00 85.31 85 TYR A CA 1
ATOM 677 C C . TYR A 1 85 ? 7.717 -8.722 -15.159 1.00 85.31 85 TYR A C 1
ATOM 679 O O . TYR A 1 85 ? 8.658 -9.043 -15.881 1.00 85.31 85 TYR A O 1
ATOM 687 N N . ALA A 1 86 ? 6.457 -8.765 -15.599 1.00 86.75 86 ALA A N 1
ATOM 688 C CA . ALA A 1 86 ? 6.119 -9.152 -16.966 1.00 86.75 86 ALA A CA 1
ATOM 689 C C . ALA A 1 86 ? 6.634 -8.149 -18.015 1.00 86.75 86 ALA A C 1
ATOM 691 O O . ALA A 1 86 ? 7.029 -8.550 -19.109 1.00 86.75 86 ALA A O 1
ATOM 692 N N . VAL A 1 87 ? 6.643 -6.848 -17.709 1.00 79.75 87 VAL A N 1
ATOM 693 C CA . VAL A 1 87 ? 7.282 -5.828 -18.554 1.00 79.75 87 VAL A CA 1
ATOM 694 C C . VAL A 1 87 ? 8.799 -5.995 -18.523 1.00 79.75 87 VAL A C 1
ATOM 696 O O . VAL A 1 87 ? 9.406 -6.147 -19.580 1.00 79.75 87 VAL A O 1
ATOM 699 N N . THR A 1 88 ? 9.401 -6.052 -17.335 1.00 76.12 88 THR A N 1
ATOM 700 C CA . THR A 1 88 ? 10.849 -6.185 -17.147 1.00 76.12 88 THR A CA 1
ATOM 701 C C . THR A 1 88 ? 11.408 -7.406 -17.865 1.00 76.12 88 THR A C 1
ATOM 703 O O . THR A 1 88 ? 12.440 -7.292 -18.507 1.00 76.12 88 THR A O 1
ATOM 706 N N . ASN A 1 89 ? 10.714 -8.546 -17.860 1.00 82.06 89 ASN A N 1
ATOM 707 C CA . ASN A 1 89 ? 11.168 -9.755 -18.554 1.00 82.06 89 ASN A CA 1
ATOM 708 C C . ASN A 1 89 ? 11.067 -9.668 -20.089 1.00 82.06 89 ASN A C 1
ATOM 710 O O . ASN A 1 89 ? 11.781 -10.389 -20.783 1.00 82.06 89 ASN A O 1
ATOM 714 N N . ARG A 1 90 ? 10.201 -8.803 -20.636 1.00 79.69 90 ARG A N 1
ATOM 715 C CA . ARG A 1 90 ? 10.070 -8.594 -22.092 1.00 79.69 90 ARG A CA 1
ATOM 716 C C . ARG A 1 90 ? 11.131 -7.643 -22.646 1.00 79.69 90 ARG A C 1
ATOM 718 O O . ARG A 1 90 ? 11.566 -7.815 -23.780 1.00 79.69 90 ARG A O 1
ATOM 725 N N . VAL A 1 91 ? 11.578 -6.674 -21.845 1.00 74.44 91 VAL A N 1
ATOM 726 C CA . VAL A 1 91 ? 12.524 -5.635 -22.280 1.00 74.44 91 VAL A CA 1
ATOM 727 C C . VAL A 1 91 ? 13.878 -6.212 -22.749 1.00 74.44 91 VAL A C 1
ATOM 729 O O . VAL A 1 91 ? 14.306 -5.850 -23.843 1.00 74.44 91 VAL A O 1
ATOM 732 N N . PRO A 1 92 ? 14.555 -7.134 -22.029 1.00 72.19 92 PRO A N 1
ATOM 733 C CA . PRO A 1 92 ? 15.804 -7.736 -22.489 1.00 72.19 92 PRO A CA 1
ATOM 734 C C . PRO A 1 92 ? 15.683 -8.467 -23.821 1.00 72.19 92 PRO A C 1
ATOM 736 O O . PRO A 1 92 ? 16.611 -8.382 -24.612 1.00 72.19 92 PRO A O 1
ATOM 739 N N . ALA A 1 93 ? 14.565 -9.147 -24.095 1.00 70.88 93 ALA A N 1
ATOM 740 C CA . ALA A 1 93 ? 14.367 -9.840 -25.368 1.00 70.88 93 ALA A CA 1
ATOM 741 C C . ALA A 1 93 ? 14.370 -8.844 -26.541 1.00 70.88 93 ALA A C 1
ATOM 743 O O . ALA A 1 93 ? 15.128 -9.017 -27.491 1.00 70.88 93 ALA A O 1
ATOM 744 N N . GLU A 1 94 ? 13.632 -7.736 -26.414 1.00 66.44 94 GLU A N 1
ATOM 745 C CA . GLU A 1 94 ? 13.615 -6.680 -27.436 1.00 66.44 94 GLU A CA 1
ATOM 746 C C . GLU A 1 94 ? 14.973 -5.961 -27.568 1.00 66.44 94 GLU A C 1
ATOM 748 O O . GLU A 1 94 ? 15.362 -5.540 -28.658 1.00 66.44 94 GLU A O 1
ATOM 753 N N . VAL A 1 95 ? 15.734 -5.831 -26.476 1.00 67.31 95 VAL A N 1
ATOM 754 C CA . VAL A 1 95 ? 17.077 -5.220 -26.486 1.00 67.31 95 VAL A CA 1
ATOM 755 C C . VAL A 1 95 ? 18.129 -6.163 -27.074 1.00 67.31 95 VAL A C 1
ATOM 757 O O . VAL A 1 95 ? 19.018 -5.706 -27.794 1.00 67.31 95 VAL A O 1
ATOM 760 N N . CYS A 1 96 ? 18.042 -7.464 -26.794 1.00 65.38 96 CYS A N 1
ATOM 761 C CA . CYS A 1 96 ? 18.903 -8.491 -27.374 1.00 65.38 96 CYS A CA 1
ATOM 762 C C . CYS A 1 96 ? 18.691 -8.594 -28.884 1.00 65.38 96 CYS A C 1
ATOM 764 O O . CYS A 1 96 ? 19.676 -8.634 -29.612 1.00 65.38 96 CYS A O 1
ATOM 766 N N . ASP A 1 97 ? 17.450 -8.517 -29.366 1.00 71.00 97 ASP A N 1
ATOM 767 C CA . ASP A 1 97 ? 17.169 -8.473 -30.804 1.00 71.00 97 ASP A CA 1
ATOM 768 C C . ASP A 1 97 ? 17.840 -7.262 -31.475 1.00 71.00 97 ASP A C 1
ATOM 770 O O . ASP A 1 97 ? 18.440 -7.384 -32.546 1.00 71.00 97 ASP A O 1
ATOM 774 N N . LEU A 1 98 ? 17.832 -6.097 -30.815 1.00 66.69 98 LEU A N 1
ATOM 775 C CA . LEU A 1 98 ? 18.531 -4.899 -31.293 1.00 66.69 98 LEU A CA 1
ATOM 776 C C . LEU A 1 98 ? 20.063 -5.054 -31.269 1.00 66.69 98 LEU A C 1
ATOM 778 O O . LEU A 1 98 ? 20.745 -4.528 -32.158 1.00 66.69 98 LEU A O 1
ATOM 782 N N . ALA A 1 99 ? 20.607 -5.758 -30.271 1.00 65.94 99 ALA A N 1
ATOM 783 C CA . ALA A 1 99 ? 22.035 -6.048 -30.155 1.00 65.94 99 ALA A CA 1
ATOM 784 C C . ALA A 1 99 ? 22.497 -7.065 -31.215 1.00 65.94 99 ALA A C 1
ATOM 786 O O . ALA A 1 99 ? 23.499 -6.834 -31.888 1.00 65.94 99 ALA A O 1
ATOM 787 N N . ASP A 1 100 ? 21.732 -8.127 -31.454 1.00 73.75 100 ASP A N 1
ATOM 788 C CA . ASP A 1 100 ? 22.013 -9.126 -32.486 1.00 73.75 100 ASP A CA 1
ATOM 789 C C . ASP A 1 100 ? 21.871 -8.539 -33.896 1.00 73.75 100 ASP A C 1
ATOM 791 O O . ASP A 1 100 ? 22.683 -8.812 -34.788 1.00 73.75 100 ASP A O 1
ATOM 795 N N . GLU A 1 101 ? 20.874 -7.677 -34.118 1.00 73.94 101 GLU A N 1
ATOM 796 C CA . GLU A 1 101 ? 20.745 -6.927 -35.365 1.00 73.94 101 GLU A CA 1
ATOM 797 C C . GLU A 1 101 ? 21.938 -5.974 -35.564 1.00 73.94 101 GLU A C 1
ATOM 799 O O . GLU A 1 101 ? 22.426 -5.795 -36.687 1.00 73.94 101 GLU A O 1
ATOM 804 N N . GLN A 1 102 ? 22.459 -5.375 -34.490 1.00 66.75 102 GLN A N 1
ATOM 805 C CA . GLN A 1 102 ? 23.690 -4.589 -34.533 1.00 66.75 102 GLN A CA 1
ATOM 806 C C . GLN A 1 102 ? 24.891 -5.452 -34.909 1.00 66.75 102 GLN A C 1
ATOM 808 O O . GLN A 1 102 ? 25.623 -5.083 -35.825 1.00 66.75 102 GLN A O 1
ATOM 813 N N . ASP A 1 103 ? 25.057 -6.603 -34.275 1.00 72.62 103 ASP A N 1
ATOM 814 C CA . ASP A 1 103 ? 26.184 -7.500 -34.497 1.00 72.62 103 ASP A CA 1
ATOM 815 C C . ASP A 1 103 ? 26.212 -8.024 -35.941 1.00 72.62 103 ASP A C 1
ATOM 817 O O . ASP A 1 103 ? 27.254 -8.049 -36.603 1.00 72.62 103 ASP A O 1
ATOM 821 N N . ARG A 1 104 ? 25.034 -8.342 -36.495 1.00 79.06 104 ARG A N 1
ATOM 822 C CA . ARG A 1 104 ? 24.866 -8.690 -37.915 1.00 79.06 104 ARG A CA 1
ATOM 823 C C . ARG A 1 104 ? 25.206 -7.523 -38.839 1.00 79.06 104 ARG A C 1
ATOM 825 O O . ARG A 1 104 ? 25.844 -7.735 -39.869 1.00 79.06 104 ARG A O 1
ATOM 832 N N . ASN A 1 105 ? 24.798 -6.301 -38.498 1.00 72.38 105 ASN A N 1
ATOM 833 C CA . ASN A 1 105 ? 25.103 -5.114 -39.298 1.00 72.38 105 ASN A CA 1
ATOM 834 C C . ASN A 1 105 ? 26.599 -4.761 -39.262 1.00 72.38 105 ASN A C 1
ATOM 836 O O . ASN A 1 105 ? 27.163 -4.444 -40.307 1.00 72.38 105 ASN A O 1
ATOM 840 N N . VAL A 1 106 ? 27.256 -4.878 -38.105 1.00 74.62 106 VAL A N 1
ATOM 841 C CA . VAL A 1 106 ? 28.710 -4.697 -37.965 1.00 74.62 106 VAL A CA 1
ATOM 842 C C . VAL A 1 106 ? 29.457 -5.766 -38.758 1.00 74.62 106 VAL A C 1
ATOM 844 O O . VAL A 1 106 ? 30.344 -5.429 -39.533 1.00 74.62 106 VAL A O 1
ATOM 847 N N . LYS A 1 107 ? 29.059 -7.042 -38.662 1.00 79.31 107 LYS A N 1
ATOM 848 C CA . LYS A 1 107 ? 29.658 -8.132 -39.453 1.00 79.31 107 LYS A CA 1
ATOM 849 C C . LYS A 1 107 ? 29.493 -7.919 -40.962 1.00 79.31 107 LYS A C 1
ATOM 851 O O . LYS A 1 107 ? 30.439 -8.162 -41.705 1.00 79.31 107 LYS A O 1
ATOM 856 N N . LYS A 1 108 ? 28.336 -7.423 -41.423 1.00 75.31 108 LYS A N 1
ATOM 857 C CA . LYS A 1 108 ? 28.116 -7.049 -42.835 1.00 75.31 108 LYS A CA 1
ATOM 858 C C . LYS A 1 108 ? 29.015 -5.892 -43.276 1.00 75.31 108 LYS A C 1
ATOM 860 O O . LYS A 1 108 ? 29.578 -5.954 -44.364 1.00 75.31 108 LYS A O 1
ATOM 865 N N . LEU A 1 109 ? 29.169 -4.863 -42.441 1.00 68.94 109 LEU A N 1
ATOM 866 C CA . LEU A 1 109 ? 30.067 -3.740 -42.725 1.00 68.94 109 LEU A CA 1
ATOM 867 C C . LEU A 1 109 ? 31.530 -4.188 -42.757 1.00 68.94 109 LEU A C 1
ATOM 869 O O . LEU A 1 109 ? 32.217 -3.881 -43.720 1.00 68.94 109 LEU A O 1
ATOM 873 N N . ALA A 1 110 ? 31.972 -4.995 -41.791 1.00 73.00 110 ALA A N 1
ATOM 874 C CA . ALA A 1 110 ? 33.324 -5.550 -41.746 1.00 73.00 110 ALA A CA 1
ATOM 875 C C . ALA A 1 110 ? 33.616 -6.487 -42.933 1.00 73.00 110 ALA A C 1
ATOM 877 O O . ALA A 1 110 ? 34.733 -6.517 -43.444 1.00 73.00 110 ALA A O 1
ATOM 878 N N . ALA A 1 111 ? 32.622 -7.251 -43.401 1.00 74.62 111 ALA A N 1
ATOM 879 C CA . ALA A 1 111 ? 32.747 -8.048 -44.621 1.00 74.62 111 ALA A CA 1
ATOM 880 C C . ALA A 1 111 ? 32.926 -7.154 -45.862 1.00 74.62 111 ALA A C 1
ATOM 882 O O . ALA A 1 111 ? 33.832 -7.400 -46.656 1.00 74.62 111 ALA A O 1
ATOM 883 N N . GLY A 1 112 ? 32.146 -6.073 -45.979 1.00 67.44 112 GLY A N 1
ATOM 884 C CA . GLY A 1 112 ? 32.332 -5.068 -47.031 1.00 67.44 112 GLY A CA 1
ATOM 885 C C . GLY A 1 112 ? 33.665 -4.314 -46.919 1.00 67.44 112 GLY A C 1
ATOM 886 O O . GLY A 1 112 ? 34.307 -4.026 -47.924 1.00 67.44 112 GLY A O 1
ATOM 887 N N . GLU A 1 113 ? 34.144 -4.041 -45.705 1.00 64.50 113 GLU A N 1
ATOM 888 C CA . GLU A 1 113 ? 35.462 -3.445 -45.465 1.00 64.50 113 GLU A CA 1
ATOM 889 C C . GLU A 1 113 ? 36.602 -4.389 -45.829 1.00 64.50 113 GLU A C 1
ATOM 891 O O . GLU A 1 113 ? 37.605 -3.920 -46.355 1.00 64.50 113 GLU A O 1
ATOM 896 N N . LYS A 1 114 ? 36.465 -5.704 -45.612 1.00 69.31 114 LYS A N 1
ATOM 897 C CA . LYS A 1 114 ? 37.438 -6.693 -46.100 1.00 69.31 114 LYS A CA 1
ATOM 898 C C . LYS A 1 114 ? 37.513 -6.691 -47.623 1.00 69.31 114 LYS A C 1
ATOM 900 O O . LYS A 1 114 ? 38.619 -6.703 -48.152 1.00 69.31 114 LYS A O 1
ATOM 905 N N . GLU A 1 115 ? 36.385 -6.591 -48.326 1.00 62.78 115 GLU A N 1
ATOM 906 C CA . GLU A 1 115 ? 36.381 -6.421 -49.788 1.00 62.78 115 GLU A CA 1
ATOM 907 C C . GLU A 1 115 ? 37.087 -5.117 -50.202 1.00 62.78 115 GLU A C 1
ATOM 909 O O . GLU A 1 115 ? 37.968 -5.115 -51.068 1.00 62.78 115 GLU A O 1
ATOM 914 N N . ILE A 1 116 ? 36.803 -4.007 -49.517 1.00 57.19 116 ILE A N 1
ATOM 915 C CA . ILE A 1 116 ? 37.470 -2.718 -49.760 1.00 57.19 116 ILE A CA 1
ATOM 916 C C . ILE A 1 116 ? 38.967 -2.774 -49.404 1.00 57.19 116 ILE A C 1
ATOM 918 O O . ILE A 1 116 ? 39.787 -2.177 -50.102 1.00 57.19 116 ILE A O 1
ATOM 922 N N . GLN A 1 117 ? 39.366 -3.500 -48.359 1.00 59.97 117 GLN A N 1
ATOM 923 C CA . GLN A 1 117 ? 40.767 -3.710 -48.000 1.00 59.97 117 GLN A CA 1
ATOM 924 C C . GLN A 1 117 ? 41.476 -4.601 -49.016 1.00 59.97 117 GLN A C 1
ATOM 926 O O . GLN A 1 117 ? 42.602 -4.282 -49.378 1.00 59.97 117 GLN A O 1
ATOM 931 N N . THR A 1 118 ? 40.836 -5.646 -49.549 1.00 59.38 118 THR A N 1
ATOM 932 C CA . THR A 1 118 ? 41.412 -6.418 -50.663 1.00 59.38 118 THR A CA 1
ATOM 933 C C . THR A 1 118 ? 41.612 -5.550 -51.905 1.00 59.38 118 THR A C 1
ATOM 935 O O . THR A 1 118 ? 42.657 -5.642 -52.545 1.00 59.38 118 THR A O 1
ATOM 938 N N . LEU A 1 119 ? 40.700 -4.610 -52.178 1.00 53.75 119 LEU A N 1
ATOM 939 C CA . LEU A 1 119 ? 40.886 -3.584 -53.209 1.00 53.75 119 LEU A CA 1
ATOM 940 C C . LEU A 1 119 ? 42.028 -2.610 -52.865 1.00 53.75 119 LEU A C 1
ATOM 942 O O . LEU A 1 119 ? 42.814 -2.260 -53.745 1.00 53.75 119 LEU A O 1
ATOM 946 N N . LYS A 1 120 ? 42.183 -2.199 -51.597 1.00 54.12 120 LYS A N 1
ATOM 947 C CA . LYS A 1 120 ? 43.314 -1.367 -51.137 1.00 54.12 120 LYS A CA 1
ATOM 948 C C . LYS A 1 120 ? 44.656 -2.104 -51.229 1.00 54.12 120 LYS A C 1
ATOM 950 O O . LYS A 1 120 ? 45.637 -1.468 -51.596 1.00 54.12 120 LYS A O 1
ATOM 955 N N . VAL A 1 121 ? 44.711 -3.408 -50.947 1.00 56.19 121 VAL A N 1
ATOM 956 C CA . VAL A 1 121 ? 45.926 -4.235 -51.071 1.00 56.19 121 VAL A CA 1
ATOM 957 C C . VAL A 1 121 ? 46.269 -4.489 -52.542 1.00 56.19 121 VAL A C 1
ATOM 959 O O . VAL A 1 121 ? 47.420 -4.332 -52.935 1.00 56.19 121 VAL A O 1
ATOM 962 N N . ALA A 1 122 ? 45.277 -4.758 -53.397 1.00 50.69 122 ALA A N 1
ATOM 963 C CA . ALA A 1 122 ? 45.471 -4.794 -54.851 1.00 50.69 122 ALA A CA 1
ATOM 964 C C . ALA A 1 122 ? 45.992 -3.445 -55.389 1.00 50.69 122 ALA A C 1
ATOM 966 O O . ALA A 1 122 ? 46.835 -3.394 -56.291 1.00 50.69 122 ALA A O 1
ATOM 967 N N . LYS A 1 123 ? 45.552 -2.338 -54.780 1.00 47.12 123 LYS A N 1
ATOM 968 C CA . LYS A 1 123 ? 46.050 -0.992 -55.062 1.00 47.12 123 LYS A CA 1
ATOM 969 C C . LYS A 1 123 ? 47.486 -0.760 -54.567 1.00 47.12 123 LYS A C 1
ATOM 971 O O . LYS A 1 123 ? 48.281 -0.149 -55.274 1.00 47.12 123 LYS A O 1
ATOM 976 N N . SER A 1 124 ? 47.867 -1.230 -53.381 1.00 45.56 124 SER A N 1
ATOM 977 C CA . SER A 1 124 ? 49.254 -1.107 -52.909 1.00 45.56 124 SER A CA 1
ATOM 978 C C . SER A 1 124 ? 50.204 -2.062 -53.635 1.00 45.56 124 SER A C 1
ATOM 980 O O . SER A 1 124 ? 51.348 -1.683 -53.861 1.00 45.56 124 SER A O 1
ATOM 982 N N . CYS A 1 125 ? 49.740 -3.212 -54.129 1.00 44.72 125 CYS A N 1
ATOM 983 C CA . CYS A 1 125 ? 50.489 -4.035 -55.083 1.00 44.72 125 CYS A CA 1
ATOM 984 C C . CYS A 1 125 ? 50.639 -3.364 -56.460 1.00 44.72 125 CYS A C 1
ATOM 986 O O . CYS A 1 125 ? 51.677 -3.530 -57.091 1.00 44.72 125 CYS A O 1
ATOM 988 N N . THR A 1 126 ? 49.681 -2.548 -56.915 1.00 46.25 126 THR A N 1
ATOM 989 C CA . THR A 1 126 ? 49.853 -1.738 -58.141 1.00 46.25 126 THR A CA 1
ATOM 990 C C . THR A 1 126 ? 50.705 -0.484 -57.924 1.00 46.25 126 THR A C 1
ATOM 992 O O . THR A 1 126 ? 51.401 -0.081 -58.848 1.00 46.25 126 THR A O 1
ATOM 995 N N . MET A 1 127 ? 50.757 0.090 -56.715 1.00 42.97 127 MET A N 1
ATOM 996 C CA . MET A 1 127 ? 51.683 1.192 -56.390 1.00 42.97 127 MET A CA 1
ATOM 997 C C . MET A 1 127 ? 53.114 0.717 -56.086 1.00 42.97 127 MET A C 1
ATOM 999 O O . MET A 1 127 ? 54.059 1.357 -56.531 1.00 42.97 127 MET A O 1
ATOM 1003 N N . ALA A 1 128 ? 53.306 -0.426 -55.421 1.00 40.81 128 ALA A N 1
ATOM 1004 C CA . ALA A 1 128 ? 54.616 -1.085 -55.332 1.00 40.81 128 ALA A CA 1
ATOM 1005 C C . ALA A 1 128 ? 55.045 -1.661 -56.696 1.00 40.81 128 ALA A C 1
ATOM 1007 O O . ALA A 1 128 ? 56.227 -1.686 -57.030 1.00 40.81 128 ALA A O 1
ATOM 1008 N N . GLY A 1 129 ? 54.071 -2.035 -57.529 1.00 38.22 129 GLY A N 1
ATOM 1009 C CA . GLY A 1 129 ? 54.256 -2.346 -58.940 1.00 38.22 129 GLY A CA 1
ATOM 1010 C C . GLY A 1 129 ? 54.491 -1.122 -59.826 1.00 38.22 129 GLY A C 1
ATOM 1011 O O . GLY A 1 129 ? 54.943 -1.304 -60.945 1.00 38.22 129 GLY A O 1
ATOM 1012 N N . ALA A 1 130 ? 54.293 0.121 -59.379 1.00 38.41 130 ALA A N 1
ATOM 1013 C CA . ALA A 1 130 ? 54.594 1.292 -60.213 1.00 38.41 130 ALA A CA 1
ATOM 1014 C C . ALA A 1 130 ? 56.108 1.481 -60.433 1.00 38.41 130 ALA A C 1
ATOM 1016 O O . ALA A 1 130 ? 56.510 2.147 -61.382 1.00 38.41 130 ALA A O 1
ATOM 1017 N N . ALA A 1 131 ? 56.948 0.834 -59.617 1.00 39.88 131 ALA A N 1
ATOM 1018 C CA . ALA A 1 131 ? 58.384 0.740 -59.868 1.00 39.88 131 ALA A CA 1
ATOM 1019 C C . ALA A 1 131 ? 58.769 -0.401 -60.838 1.00 39.88 131 ALA A C 1
ATOM 1021 O O . ALA A 1 131 ? 59.881 -0.393 -61.355 1.00 39.88 131 ALA A O 1
ATOM 1022 N N . VAL A 1 132 ? 57.877 -1.366 -61.123 1.00 39.56 132 VAL A N 1
ATOM 1023 C CA . VAL A 1 132 ? 58.179 -2.550 -61.970 1.00 39.56 132 VAL A CA 1
ATOM 1024 C C . VAL A 1 132 ? 57.291 -2.648 -63.229 1.00 39.56 132 VAL A C 1
ATOM 1026 O O . VAL A 1 132 ? 57.664 -3.277 -64.215 1.00 39.56 132 VAL A O 1
ATOM 1029 N N . VAL A 1 133 ? 56.154 -1.954 -63.285 1.00 35.38 133 VAL A N 1
ATOM 1030 C CA . VAL A 1 133 ? 55.217 -1.942 -64.428 1.00 35.38 133 VAL A CA 1
ATOM 1031 C C . VAL A 1 133 ? 55.610 -0.908 -65.495 1.00 35.38 133 VAL A C 1
ATOM 1033 O O . VAL A 1 133 ? 54.952 -0.787 -66.523 1.00 35.38 133 VAL A O 1
ATOM 1036 N N . ALA A 1 134 ? 56.768 -0.257 -65.360 1.00 38.12 134 ALA A N 1
ATOM 1037 C CA . ALA A 1 134 ? 57.417 0.361 -66.517 1.00 38.12 134 ALA A CA 1
ATOM 1038 C C . ALA A 1 134 ? 57.838 -0.682 -67.581 1.00 38.12 134 ALA A C 1
ATOM 1040 O O . ALA A 1 134 ? 58.159 -0.297 -68.701 1.00 38.12 134 ALA A O 1
ATOM 1041 N N . ALA A 1 135 ? 57.813 -1.988 -67.265 1.00 39.03 135 ALA A N 1
ATOM 1042 C CA . ALA A 1 135 ? 58.290 -3.025 -68.177 1.00 39.03 135 ALA A CA 1
ATOM 1043 C C . ALA A 1 135 ? 57.216 -3.907 -68.858 1.00 39.03 135 ALA A C 1
ATOM 1045 O O . ALA A 1 135 ? 57.564 -4.528 -69.858 1.00 39.03 135 ALA A O 1
ATOM 1046 N N . VAL A 1 136 ? 55.949 -4.014 -68.399 1.00 38.38 136 VAL A N 1
ATOM 1047 C CA . VAL A 1 136 ? 55.038 -5.064 -68.954 1.00 38.38 136 VAL A CA 1
ATOM 1048 C C . VAL A 1 136 ? 53.539 -4.725 -69.119 1.00 38.38 136 VAL A C 1
ATOM 1050 O O . VAL A 1 136 ? 52.729 -5.636 -69.226 1.00 38.38 136 VAL A O 1
ATOM 1053 N N . SER A 1 137 ? 53.079 -3.475 -69.238 1.00 34.75 137 SER A N 1
ATOM 1054 C CA . SER A 1 137 ? 51.668 -3.282 -69.663 1.00 34.75 137 SER A CA 1
ATOM 1055 C C . SER A 1 137 ? 51.424 -2.068 -70.553 1.00 34.75 137 SER A C 1
ATOM 1057 O O . SER A 1 137 ? 50.835 -1.075 -70.137 1.00 34.75 137 SER A O 1
ATOM 1059 N N . MET A 1 138 ? 51.808 -2.192 -71.825 1.00 34.09 138 MET A N 1
ATOM 1060 C CA . MET A 1 138 ? 51.396 -1.294 -72.914 1.00 34.09 138 MET A CA 1
ATOM 1061 C C . MET A 1 138 ? 49.971 -1.564 -73.448 1.00 34.09 138 MET A C 1
ATOM 1063 O O . MET A 1 138 ? 49.690 -1.254 -74.601 1.00 34.09 138 MET A O 1
ATOM 1067 N N . VAL A 1 139 ? 49.038 -2.129 -72.672 1.00 44.75 139 VAL A N 1
ATOM 1068 C CA . VAL A 1 139 ? 47.651 -2.301 -73.156 1.00 44.75 139 VAL A CA 1
ATOM 1069 C C . VAL A 1 139 ? 46.625 -2.139 -72.030 1.00 44.75 139 VAL A C 1
ATOM 1071 O O . VAL A 1 139 ? 46.120 -3.126 -71.513 1.00 44.75 139 VAL A O 1
ATOM 1074 N N . ALA A 1 140 ? 46.296 -0.898 -71.648 1.00 38.94 140 ALA A N 1
ATOM 1075 C CA . ALA A 1 140 ? 44.996 -0.554 -71.046 1.00 38.94 140 ALA A CA 1
ATOM 1076 C C . ALA A 1 140 ? 44.782 0.976 -70.966 1.00 38.94 140 ALA A C 1
ATOM 1078 O O . ALA A 1 140 ? 45.502 1.680 -70.268 1.00 38.94 140 ALA A O 1
ATOM 1079 N N . PHE A 1 141 ? 43.778 1.464 -71.703 1.00 35.91 141 PHE A N 1
ATOM 1080 C CA . PHE A 1 141 ? 43.051 2.745 -71.599 1.00 35.91 141 PHE A CA 1
ATOM 1081 C C . PHE A 1 141 ? 43.700 3.944 -70.839 1.00 35.91 141 PHE A C 1
ATOM 1083 O O . PHE A 1 141 ? 43.548 4.072 -69.622 1.00 35.91 141 PHE A O 1
ATOM 1090 N N . PRO A 1 142 ? 44.277 4.925 -71.570 1.00 36.12 142 PRO A N 1
ATOM 1091 C CA . PRO A 1 142 ? 44.870 6.162 -71.029 1.00 36.12 142 PRO A CA 1
ATOM 1092 C C . PRO A 1 142 ? 43.974 7.093 -70.178 1.00 36.12 142 PRO A C 1
ATOM 1094 O O . PRO A 1 142 ? 44.512 7.750 -69.285 1.00 36.12 142 PRO A O 1
ATOM 1097 N N . PRO A 1 143 ? 42.639 7.196 -70.373 1.00 39.75 143 PRO A N 1
ATOM 1098 C CA . PRO A 1 143 ? 41.834 8.169 -69.626 1.00 39.75 143 PRO A CA 1
ATOM 1099 C C . PRO A 1 143 ? 41.757 7.897 -68.118 1.00 39.75 143 PRO A C 1
ATOM 1101 O O . PRO A 1 143 ? 41.631 8.834 -67.338 1.00 39.75 143 PRO A O 1
ATOM 1104 N N . ALA A 1 144 ? 41.866 6.639 -67.677 1.00 36.66 144 ALA A N 1
ATOM 1105 C CA . ALA A 1 144 ? 41.705 6.281 -66.264 1.00 36.66 144 ALA A CA 1
ATOM 1106 C C . ALA A 1 144 ? 42.845 6.811 -65.367 1.00 36.66 144 ALA A C 1
ATOM 1108 O O . ALA A 1 144 ? 42.621 7.103 -64.191 1.00 36.66 144 ALA A O 1
ATOM 1109 N N . LEU A 1 145 ? 44.047 7.001 -65.927 1.00 39.66 145 LEU A N 1
ATOM 1110 C CA . LEU A 1 145 ? 45.231 7.479 -65.201 1.00 39.66 145 LEU A CA 1
ATOM 1111 C C . LEU A 1 145 ? 45.128 8.952 -64.776 1.00 39.66 145 LEU A C 1
ATOM 1113 O O . LEU A 1 145 ? 45.725 9.336 -63.774 1.00 39.66 145 LEU A O 1
ATOM 1117 N N . LEU A 1 146 ? 44.333 9.761 -65.484 1.00 38.03 146 LEU A N 1
ATOM 1118 C CA . LEU A 1 146 ? 44.120 11.176 -65.154 1.00 38.03 146 LEU A CA 1
ATOM 1119 C C . LEU A 1 146 ? 43.069 11.381 -64.049 1.00 38.03 146 LEU A C 1
ATOM 1121 O O . LEU A 1 146 ? 43.126 12.372 -63.327 1.00 38.03 146 LEU A O 1
ATOM 1125 N N . PHE A 1 147 ? 42.136 10.438 -63.874 1.00 36.44 147 PHE A N 1
ATOM 1126 C CA . PHE A 1 147 ? 41.066 10.532 -62.869 1.00 36.44 147 PHE A CA 1
ATOM 1127 C C . PHE A 1 147 ? 41.440 9.923 -61.512 1.00 36.44 147 PHE A C 1
ATOM 1129 O O . PHE A 1 147 ? 40.885 10.310 -60.483 1.00 36.44 147 PHE A O 1
ATOM 1136 N N . LEU A 1 148 ? 42.399 8.998 -61.485 1.00 39.69 148 LEU A N 1
ATOM 1137 C CA . LEU A 1 148 ? 42.843 8.292 -60.280 1.00 39.69 148 LEU A CA 1
ATOM 1138 C C . LEU A 1 148 ? 43.344 9.217 -59.146 1.00 39.69 148 LEU A C 1
ATOM 1140 O O . LEU A 1 148 ? 42.908 9.022 -58.011 1.00 39.69 148 LEU A O 1
ATOM 1144 N N . PRO A 1 149 ? 44.175 10.252 -59.394 1.00 41.06 149 PRO A N 1
ATOM 1145 C CA . PRO A 1 149 ? 44.687 11.126 -58.332 1.00 41.06 149 PRO A CA 1
ATOM 1146 C C . PRO A 1 149 ? 43.597 11.950 -57.634 1.00 41.06 149 PRO A C 1
ATOM 1148 O O . PRO A 1 149 ? 43.757 12.315 -56.474 1.00 41.06 149 PRO A O 1
ATOM 1151 N N . VAL A 1 150 ? 42.486 12.218 -58.328 1.00 39.00 150 VAL A N 1
ATOM 1152 C CA . VAL A 1 150 ? 41.371 13.047 -57.839 1.00 39.00 150 VAL A CA 1
ATOM 1153 C C . VAL A 1 150 ? 40.244 12.191 -57.253 1.00 39.00 150 VAL A C 1
ATOM 1155 O O . VAL A 1 150 ? 39.657 12.547 -56.233 1.00 39.00 150 VAL A O 1
ATOM 1158 N N . ALA A 1 151 ? 39.964 11.025 -57.841 1.00 39.22 151 ALA A N 1
ATOM 1159 C CA . ALA A 1 151 ? 38.940 10.103 -57.349 1.00 39.22 151 ALA A CA 1
ATOM 1160 C C . ALA A 1 151 ? 39.336 9.433 -56.022 1.00 39.22 151 ALA A C 1
ATOM 1162 O O . ALA A 1 151 ? 38.477 9.124 -55.197 1.00 39.22 151 ALA A O 1
ATOM 1163 N N . LEU A 1 152 ? 40.636 9.221 -55.794 1.00 45.75 152 LEU A N 1
ATOM 1164 C CA . LEU A 1 152 ? 41.130 8.554 -54.594 1.00 45.75 152 LEU A CA 1
ATOM 1165 C C . LEU A 1 152 ? 40.882 9.349 -53.301 1.00 45.75 152 LEU A C 1
ATOM 1167 O O . LEU A 1 152 ? 40.290 8.757 -52.404 1.00 45.75 152 LEU A O 1
ATOM 1171 N N . PRO A 1 153 ? 41.238 10.646 -53.186 1.00 45.12 153 PRO A N 1
ATOM 1172 C CA . PRO A 1 153 ? 40.917 11.458 -52.008 1.00 45.12 153 PRO A CA 1
ATOM 1173 C C . PRO A 1 153 ? 39.417 11.525 -51.693 1.00 45.12 153 PRO A C 1
ATOM 1175 O O . PRO A 1 153 ? 39.034 11.488 -50.527 1.00 45.12 153 PRO A O 1
ATOM 1178 N N . LEU A 1 154 ? 38.562 11.569 -52.722 1.00 40.88 154 LEU A N 1
ATOM 1179 C CA . LEU A 1 154 ? 37.104 11.579 -52.560 1.00 40.88 154 LEU A CA 1
ATOM 1180 C C . LEU A 1 154 ? 36.579 10.243 -52.022 1.00 40.88 154 LEU A C 1
ATOM 1182 O O . LEU A 1 154 ? 35.711 10.230 -51.153 1.00 40.88 154 LEU A O 1
ATOM 1186 N N . LEU A 1 155 ? 37.133 9.118 -52.481 1.00 42.06 155 LEU A N 1
ATOM 1187 C CA . LEU A 1 155 ? 36.815 7.800 -51.929 1.00 42.06 155 LEU A CA 1
ATOM 1188 C C . LEU A 1 155 ? 37.289 7.663 -50.477 1.00 42.06 155 LEU A C 1
ATOM 1190 O O . LEU A 1 155 ? 36.555 7.098 -49.670 1.00 42.06 155 LEU A O 1
ATOM 1194 N N . THR A 1 156 ? 38.458 8.207 -50.115 1.00 49.22 156 THR A N 1
ATOM 1195 C CA . THR A 1 156 ? 38.934 8.213 -48.720 1.00 49.22 156 THR A CA 1
ATOM 1196 C C . THR A 1 156 ? 38.009 9.029 -47.817 1.00 49.22 156 THR A C 1
ATOM 1198 O O . THR A 1 156 ? 37.596 8.526 -46.779 1.00 49.22 156 THR A O 1
ATOM 1201 N N . LEU A 1 157 ? 37.580 10.219 -48.255 1.00 47.47 157 LEU A N 1
ATOM 1202 C CA . LEU A 1 157 ? 36.606 11.058 -47.542 1.00 47.47 157 LEU A CA 1
ATOM 1203 C C . LEU A 1 157 ? 35.247 10.368 -47.360 1.00 47.47 157 LEU A C 1
ATOM 1205 O O . LEU A 1 157 ? 34.637 10.476 -46.300 1.00 47.47 157 LEU A O 1
ATOM 1209 N N . VAL A 1 158 ? 34.764 9.637 -48.370 1.00 46.91 158 VAL A N 1
ATOM 1210 C CA . VAL A 1 158 ? 33.510 8.869 -48.269 1.00 46.91 158 VAL A CA 1
ATOM 1211 C C . VAL A 1 158 ? 33.652 7.683 -47.307 1.00 46.91 158 VAL A C 1
ATOM 1213 O O . VAL A 1 158 ? 32.696 7.366 -46.597 1.00 46.91 158 VAL A O 1
ATOM 1216 N N . ILE A 1 159 ? 34.823 7.040 -47.254 1.00 50.53 159 ILE A N 1
ATOM 1217 C CA . ILE A 1 159 ? 35.121 5.959 -46.302 1.00 50.53 159 ILE A CA 1
ATOM 1218 C C . ILE A 1 159 ? 35.199 6.515 -44.872 1.00 50.53 159 ILE A C 1
ATOM 1220 O O . ILE A 1 159 ? 34.482 6.024 -44.006 1.00 50.53 159 ILE A O 1
ATOM 1224 N N . GLU A 1 160 ? 35.953 7.590 -44.640 1.00 51.31 160 GLU A N 1
ATOM 1225 C CA . GLU A 1 160 ? 36.085 8.242 -43.326 1.00 51.31 160 GLU A CA 1
ATOM 1226 C C . GLU A 1 160 ? 34.747 8.813 -42.827 1.00 51.31 160 GLU A C 1
ATOM 1228 O O . GLU A 1 160 ? 34.393 8.658 -41.658 1.00 51.31 160 GLU A O 1
ATOM 1233 N N . ALA A 1 161 ? 33.940 9.410 -43.712 1.00 49.97 161 ALA A N 1
ATOM 1234 C CA . ALA A 1 161 ? 32.596 9.872 -43.368 1.00 49.97 161 ALA A CA 1
ATOM 1235 C C . ALA A 1 161 ? 31.663 8.706 -42.995 1.00 49.97 161 ALA A C 1
ATOM 1237 O O . ALA A 1 161 ? 30.835 8.850 -42.092 1.00 49.97 161 ALA A O 1
ATOM 1238 N N . ARG A 1 162 ? 31.792 7.541 -43.649 1.00 53.81 162 ARG A N 1
ATOM 1239 C CA . ARG A 1 162 ? 31.033 6.328 -43.302 1.00 53.81 162 ARG A CA 1
ATOM 1240 C C . ARG A 1 162 ? 31.493 5.715 -41.980 1.00 53.81 162 ARG A C 1
ATOM 1242 O O . ARG A 1 162 ? 30.627 5.355 -41.185 1.00 53.81 162 ARG A O 1
ATOM 1249 N N . GLU A 1 163 ? 32.796 5.653 -41.720 1.00 57.75 163 GLU A N 1
ATOM 1250 C CA . GLU A 1 163 ? 33.362 5.194 -40.444 1.00 57.75 163 GLU A CA 1
ATOM 1251 C C . GLU A 1 163 ? 32.912 6.104 -39.287 1.00 57.75 163 GLU A C 1
ATOM 1253 O O . GLU A 1 163 ? 32.379 5.611 -38.295 1.00 57.75 163 GLU A O 1
ATOM 1258 N N . LEU A 1 164 ? 32.979 7.434 -39.447 1.00 60.44 164 LEU A N 1
ATOM 1259 C CA . LEU A 1 164 ? 32.494 8.407 -38.455 1.00 60.44 164 LEU A CA 1
ATOM 1260 C C . LEU A 1 164 ? 30.974 8.304 -38.215 1.00 60.44 164 LEU A C 1
ATOM 1262 O O . LEU A 1 164 ? 30.481 8.486 -37.099 1.00 60.44 164 LEU A O 1
ATOM 1266 N N . HIS A 1 165 ? 30.195 8.026 -39.264 1.00 62.12 165 HIS A N 1
ATOM 1267 C CA . HIS A 1 165 ? 28.761 7.777 -39.124 1.00 62.12 165 HIS A CA 1
ATOM 1268 C C . HIS A 1 165 ? 28.469 6.448 -38.415 1.00 62.12 165 HIS A C 1
ATOM 1270 O O . HIS A 1 165 ? 27.508 6.377 -37.642 1.00 62.12 165 HIS A O 1
ATOM 1276 N N . ALA A 1 166 ? 29.276 5.410 -38.650 1.00 61.50 166 ALA A N 1
ATOM 1277 C CA . ALA A 1 166 ? 29.155 4.115 -37.990 1.00 61.50 166 ALA A CA 1
ATOM 1278 C C . ALA A 1 166 ? 29.519 4.201 -36.497 1.00 61.50 166 ALA A C 1
ATOM 1280 O O . ALA A 1 166 ? 28.751 3.712 -35.666 1.00 61.50 166 ALA A O 1
ATOM 1281 N N . THR A 1 167 ? 30.603 4.897 -36.138 1.00 69.50 167 THR A N 1
ATOM 1282 C CA . THR A 1 167 ? 31.010 5.106 -34.736 1.00 69.50 167 THR A CA 1
ATOM 1283 C C . THR A 1 167 ? 29.972 5.913 -33.957 1.00 69.50 167 THR A C 1
ATOM 1285 O O . THR A 1 167 ? 29.480 5.436 -32.937 1.00 69.50 167 THR A O 1
ATOM 1288 N N . LYS A 1 168 ? 29.492 7.049 -34.491 1.00 71.81 168 LYS A N 1
ATOM 1289 C CA . LYS A 1 168 ? 28.401 7.831 -33.868 1.00 71.81 168 LYS A CA 1
ATOM 1290 C C . LYS A 1 168 ? 27.102 7.035 -33.704 1.00 71.81 168 LYS A C 1
ATOM 1292 O O . LYS A 1 168 ? 26.320 7.289 -32.786 1.00 71.81 168 LYS A O 1
ATOM 1297 N N . LYS A 1 169 ? 26.811 6.100 -34.618 1.00 72.12 169 LYS A N 1
ATOM 1298 C CA . LYS A 1 169 ? 25.631 5.225 -34.525 1.00 72.12 169 LYS A CA 1
ATOM 1299 C C . LYS A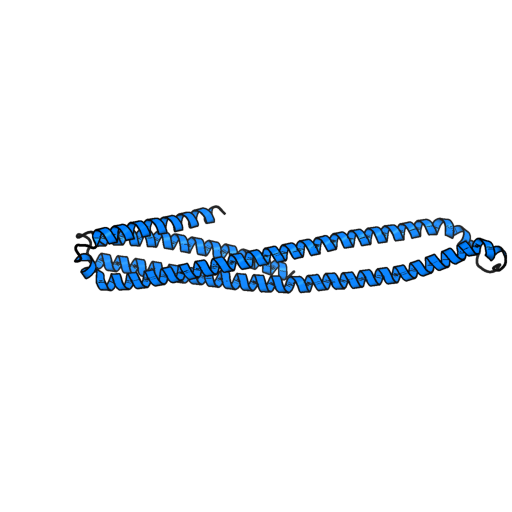 1 169 ? 25.807 4.166 -33.433 1.00 72.12 169 LYS A C 1
ATOM 1301 O O . LYS A 1 169 ? 24.825 3.875 -32.752 1.00 72.12 169 LYS A O 1
ATOM 1306 N N . ASN A 1 170 ? 27.018 3.642 -33.247 1.00 71.31 170 ASN A N 1
ATOM 1307 C CA . ASN A 1 170 ? 27.344 2.711 -32.166 1.00 71.31 170 ASN A CA 1
ATOM 1308 C C . ASN A 1 170 ? 27.295 3.396 -30.794 1.00 71.31 170 ASN A C 1
ATOM 1310 O O . ASN A 1 170 ? 26.595 2.897 -29.921 1.00 71.31 170 ASN A O 1
ATOM 1314 N N . GLU A 1 171 ? 27.884 4.585 -30.635 1.00 74.62 171 GLU A N 1
ATOM 1315 C CA . GLU A 1 171 ? 27.814 5.364 -29.382 1.00 74.62 171 GLU A CA 1
ATOM 1316 C C . GLU A 1 171 ? 26.361 5.643 -28.958 1.00 74.62 171 GLU A C 1
ATOM 1318 O O . GLU A 1 171 ? 25.968 5.435 -27.810 1.00 74.62 171 GLU A O 1
ATOM 1323 N N . LYS A 1 172 ? 25.504 6.050 -29.909 1.00 75.69 172 LYS A N 1
ATOM 1324 C CA . LYS A 1 172 ? 24.067 6.257 -29.651 1.00 75.69 172 LYS A CA 1
ATOM 1325 C C . LYS A 1 172 ? 23.346 4.978 -29.224 1.00 75.69 172 LYS A C 1
ATOM 1327 O O . LYS A 1 172 ? 22.332 5.066 -28.537 1.00 75.69 172 LYS A O 1
ATOM 1332 N N . ARG A 1 173 ? 23.801 3.807 -29.671 1.00 68.19 173 ARG A N 1
ATOM 1333 C CA . ARG A 1 173 ? 23.203 2.508 -29.329 1.00 68.19 173 ARG A CA 1
ATOM 1334 C C . ARG A 1 173 ? 23.695 2.000 -27.981 1.00 68.19 173 ARG A C 1
ATOM 1336 O O . ARG A 1 173 ? 22.865 1.566 -27.194 1.00 68.19 173 ARG A O 1
ATOM 1343 N N . GLU A 1 174 ? 24.981 2.143 -27.673 1.00 75.00 174 GLU A N 1
ATOM 1344 C CA . GLU A 1 174 ? 25.519 1.860 -26.336 1.00 75.00 174 GLU A CA 1
ATOM 1345 C C . GLU A 1 174 ? 24.814 2.698 -25.270 1.00 75.00 174 GLU A C 1
ATOM 1347 O O . GLU A 1 174 ? 24.370 2.157 -24.258 1.00 75.00 174 GLU A O 1
ATOM 1352 N N . LYS A 1 175 ? 24.593 3.992 -25.549 1.00 78.56 175 LYS A N 1
ATOM 1353 C CA . LYS A 1 175 ? 23.797 4.870 -24.683 1.00 78.56 175 LYS A CA 1
ATOM 1354 C C . LYS A 1 175 ? 22.386 4.323 -24.447 1.00 78.56 175 LYS A C 1
ATOM 1356 O O . LYS A 1 175 ? 21.945 4.281 -23.307 1.00 78.56 175 LYS A O 1
ATOM 1361 N N . LYS A 1 176 ? 21.703 3.848 -25.494 1.00 71.81 176 LYS A N 1
ATOM 1362 C CA . LYS A 1 176 ? 20.363 3.241 -25.377 1.00 71.81 176 LYS A CA 1
ATOM 1363 C C . LYS A 1 176 ? 20.363 1.937 -24.581 1.00 71.81 176 LYS A C 1
ATOM 1365 O O . LYS A 1 176 ? 19.436 1.702 -23.818 1.00 71.81 176 LYS A O 1
ATOM 1370 N N . ILE A 1 177 ? 21.382 1.092 -24.744 1.00 73.56 177 ILE A N 1
ATOM 1371 C CA . ILE A 1 177 ? 21.528 -0.140 -23.954 1.00 73.56 177 ILE A CA 1
ATOM 1372 C C . ILE A 1 177 ? 21.726 0.213 -22.478 1.00 73.56 177 ILE A C 1
ATOM 1374 O O . ILE A 1 177 ? 21.107 -0.406 -21.617 1.00 73.56 177 ILE A O 1
ATOM 1378 N N . TYR A 1 178 ? 22.557 1.216 -22.185 1.00 76.38 178 TYR A N 1
ATOM 1379 C CA . TYR A 1 178 ? 22.753 1.708 -20.824 1.00 76.38 178 TYR A CA 1
ATOM 1380 C C . TYR A 1 178 ? 21.457 2.273 -20.228 1.00 76.38 178 TYR A C 1
ATOM 1382 O O . TYR A 1 178 ? 21.052 1.832 -19.157 1.00 76.38 178 TYR A O 1
ATOM 1390 N N . GLU A 1 179 ? 20.764 3.161 -20.948 1.00 73.31 179 GLU A N 1
ATOM 1391 C CA . GLU A 1 179 ? 19.456 3.706 -20.545 1.00 73.31 179 GLU A CA 1
ATOM 1392 C C . GLU A 1 179 ? 18.432 2.589 -20.293 1.00 73.31 179 GLU A C 1
ATOM 1394 O O . GLU A 1 179 ? 17.643 2.662 -19.355 1.00 73.31 179 GLU A O 1
ATOM 1399 N N . CYS A 1 180 ? 18.466 1.518 -21.088 1.00 71.69 180 CYS A N 1
ATOM 1400 C CA . CYS A 1 180 ? 17.565 0.390 -20.911 1.00 71.69 180 CYS A CA 1
ATOM 1401 C C . CYS A 1 180 ? 17.904 -0.472 -19.686 1.00 71.69 180 CYS A C 1
ATOM 1403 O O . CYS A 1 180 ? 16.997 -0.920 -18.987 1.00 71.69 180 CYS A O 1
ATOM 1405 N N . LYS A 1 181 ? 19.194 -0.709 -19.414 1.00 74.81 181 LYS A N 1
ATOM 1406 C CA . LYS A 1 181 ? 19.638 -1.403 -18.193 1.00 74.81 181 LYS A CA 1
ATOM 1407 C C . LYS A 1 181 ? 19.275 -0.609 -16.944 1.00 74.81 181 LYS A C 1
ATOM 1409 O O . LYS A 1 181 ? 18.826 -1.195 -15.964 1.00 74.81 181 LYS A O 1
ATOM 1414 N N . ASP A 1 182 ? 19.440 0.709 -17.000 1.00 75.75 182 ASP A N 1
ATOM 1415 C CA . ASP A 1 182 ? 19.043 1.605 -15.919 1.00 75.75 182 ASP A CA 1
ATOM 1416 C C . ASP A 1 182 ? 17.525 1.551 -15.687 1.00 75.75 182 ASP A C 1
ATOM 1418 O O . ASP A 1 182 ? 17.081 1.326 -14.564 1.00 75.75 182 ASP A O 1
ATOM 1422 N N . ALA A 1 183 ? 16.721 1.616 -16.753 1.00 72.56 183 ALA A N 1
ATOM 1423 C CA . ALA A 1 183 ? 15.267 1.480 -16.658 1.00 72.56 183 ALA A CA 1
ATOM 1424 C C . ALA A 1 183 ? 14.822 0.123 -16.075 1.00 72.56 183 ALA A C 1
ATOM 1426 O O . ALA A 1 183 ? 13.905 0.084 -15.257 1.00 72.56 183 ALA A O 1
ATOM 1427 N N . ILE A 1 184 ? 15.474 -0.984 -16.452 1.00 73.44 184 ILE A N 1
ATOM 1428 C CA . ILE A 1 184 ? 15.224 -2.313 -15.862 1.00 73.44 184 ILE A CA 1
ATOM 1429 C C . ILE A 1 184 ? 15.511 -2.297 -14.357 1.00 73.44 184 ILE A C 1
ATOM 1431 O O . ILE A 1 184 ? 14.652 -2.702 -13.578 1.00 73.44 184 ILE A O 1
ATOM 1435 N N . SER A 1 185 ? 16.671 -1.773 -13.950 1.00 76.69 185 SER A N 1
ATOM 1436 C CA . SER A 1 185 ? 17.052 -1.656 -12.537 1.00 76.69 185 SER A CA 1
ATOM 1437 C C . SER A 1 185 ? 16.038 -0.824 -11.743 1.00 76.69 185 SER A C 1
ATOM 1439 O O . SER A 1 185 ? 15.625 -1.213 -10.651 1.00 76.69 185 SER A O 1
ATOM 1441 N N . GLN A 1 186 ? 15.558 0.289 -12.309 1.00 75.69 186 GLN A N 1
ATOM 1442 C CA . GLN A 1 186 ? 14.508 1.100 -11.688 1.00 75.69 186 GLN A CA 1
ATOM 1443 C C . GLN A 1 186 ? 13.190 0.322 -11.538 1.00 75.69 186 GLN A C 1
ATOM 1445 O O . GLN A 1 186 ? 12.568 0.369 -10.477 1.00 75.69 186 GLN A O 1
ATOM 1450 N N . LEU A 1 187 ? 12.763 -0.428 -12.561 1.00 73.88 187 LEU A N 1
ATOM 1451 C CA . LEU A 1 187 ? 11.556 -1.260 -12.489 1.00 73.88 187 LEU A CA 1
ATOM 1452 C C . LEU A 1 187 ? 11.675 -2.366 -11.429 1.00 73.88 187 LEU A C 1
ATOM 1454 O O . LEU A 1 187 ? 10.713 -2.621 -10.704 1.00 73.88 187 LEU A O 1
ATOM 1458 N N . GLU A 1 188 ? 12.842 -2.998 -11.300 1.00 77.62 188 GLU A N 1
ATOM 1459 C CA . GLU A 1 188 ? 13.113 -4.001 -10.262 1.00 77.62 188 GLU A CA 1
ATOM 1460 C C . GLU A 1 188 ? 13.036 -3.393 -8.856 1.00 77.62 188 GLU A C 1
ATOM 1462 O O . GLU A 1 188 ? 12.337 -3.929 -7.994 1.00 77.62 188 GLU A O 1
ATOM 1467 N N . GLN A 1 189 ? 13.648 -2.224 -8.644 1.00 75.31 189 GLN A N 1
ATOM 1468 C CA . GLN A 1 189 ? 13.563 -1.496 -7.372 1.00 75.31 189 GLN A CA 1
ATOM 1469 C C . GLN A 1 189 ? 12.116 -1.123 -7.015 1.00 75.31 189 GLN A C 1
ATOM 1471 O O . GLN A 1 189 ? 11.701 -1.271 -5.862 1.00 75.31 189 GLN A O 1
ATOM 1476 N N . ILE A 1 190 ? 11.314 -0.683 -7.995 1.00 75.81 190 ILE A N 1
ATOM 1477 C CA . ILE A 1 190 ? 9.883 -0.412 -7.787 1.00 75.81 190 ILE A CA 1
ATOM 1478 C C . ILE A 1 190 ? 9.151 -1.703 -7.400 1.00 75.81 190 ILE A C 1
ATOM 1480 O O . ILE A 1 190 ? 8.353 -1.691 -6.462 1.00 75.81 190 ILE A O 1
ATOM 1484 N N . ALA A 1 191 ? 9.422 -2.827 -8.069 1.00 73.88 191 ALA A N 1
ATOM 1485 C CA . ALA A 1 191 ? 8.790 -4.109 -7.760 1.00 73.88 191 ALA A CA 1
ATOM 1486 C C . ALA A 1 191 ? 9.109 -4.600 -6.334 1.00 73.88 191 ALA A C 1
ATOM 1488 O O . ALA A 1 191 ? 8.217 -5.101 -5.642 1.00 73.88 191 ALA A O 1
ATOM 1489 N N . GLU A 1 192 ? 10.346 -4.416 -5.867 1.00 77.62 192 GLU A N 1
ATOM 1490 C CA . GLU A 1 192 ? 10.741 -4.690 -4.480 1.00 77.62 192 GLU A CA 1
ATOM 1491 C C . GLU A 1 192 ? 10.045 -3.754 -3.483 1.00 77.62 192 GLU A C 1
ATOM 1493 O O . GLU A 1 192 ? 9.563 -4.198 -2.437 1.00 77.62 192 GLU A O 1
ATOM 1498 N N . GLY A 1 193 ? 9.945 -2.461 -3.808 1.00 77.12 193 GLY A N 1
ATOM 1499 C CA . GLY A 1 193 ? 9.202 -1.486 -3.009 1.00 77.12 193 GLY A CA 1
ATOM 1500 C C . GLY A 1 193 ? 7.725 -1.861 -2.866 1.00 77.12 193 GLY A C 1
ATOM 1501 O O . GLY A 1 193 ? 7.187 -1.862 -1.758 1.00 77.12 193 GLY A O 1
ATOM 1502 N N . LEU A 1 194 ? 7.086 -2.269 -3.966 1.00 74.38 194 LEU A N 1
ATOM 1503 C CA . LEU A 1 194 ? 5.709 -2.762 -3.967 1.00 74.38 194 LEU A CA 1
ATOM 1504 C C . LEU A 1 194 ? 5.543 -4.025 -3.120 1.00 74.38 194 LEU A C 1
ATOM 1506 O O . LEU A 1 194 ? 4.540 -4.151 -2.426 1.00 74.38 194 LEU A O 1
ATOM 1510 N N . GLN A 1 195 ? 6.512 -4.945 -3.130 1.00 82.69 195 GLN A N 1
ATOM 1511 C CA . GLN A 1 195 ? 6.453 -6.140 -2.283 1.00 82.69 195 GLN A CA 1
ATOM 1512 C C . GLN A 1 195 ? 6.420 -5.777 -0.793 1.00 82.69 195 GLN A C 1
ATOM 1514 O O . GLN A 1 195 ? 5.574 -6.285 -0.059 1.00 82.69 195 GLN A O 1
ATOM 1519 N N . LYS A 1 196 ? 7.277 -4.846 -0.357 1.00 78.00 196 LYS A N 1
ATOM 1520 C CA . LYS A 1 196 ? 7.264 -4.350 1.029 1.00 78.00 196 LYS A CA 1
ATOM 1521 C C . LYS A 1 196 ? 5.923 -3.699 1.381 1.00 78.00 196 LYS A C 1
ATOM 1523 O O . LYS A 1 196 ? 5.410 -3.898 2.478 1.00 78.00 196 LYS A O 1
ATOM 1528 N N . LEU A 1 197 ? 5.327 -2.949 0.450 1.00 75.50 197 LEU A N 1
ATOM 1529 C CA . LEU A 1 197 ? 3.998 -2.358 0.643 1.00 75.50 197 LEU A CA 1
ATOM 1530 C C . LEU A 1 197 ? 2.892 -3.413 0.755 1.00 75.50 197 LEU A C 1
ATOM 1532 O O . LEU A 1 197 ? 1.974 -3.233 1.551 1.00 75.50 197 LEU A O 1
ATOM 1536 N N . VAL A 1 198 ? 2.964 -4.510 -0.004 1.00 78.62 198 VAL A N 1
ATOM 1537 C CA . VAL A 1 198 ? 2.022 -5.635 0.129 1.00 78.62 198 VAL A CA 1
ATOM 1538 C C . VAL A 1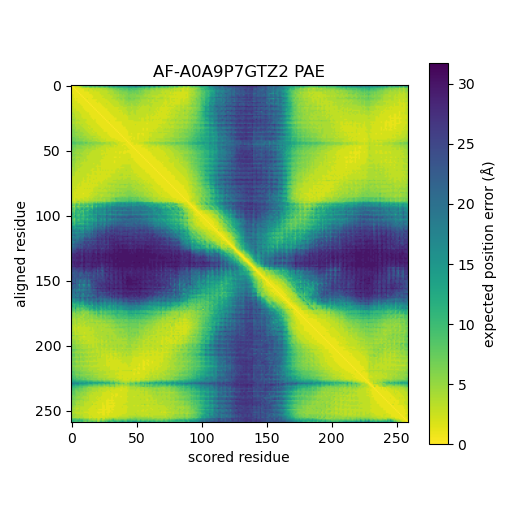 198 ? 2.125 -6.251 1.523 1.00 78.62 198 VAL A C 1
ATOM 1540 O O . VAL A 1 198 ? 1.111 -6.361 2.202 1.00 78.62 198 VAL A O 1
ATOM 1543 N N . GLU A 1 199 ? 3.335 -6.561 1.992 1.00 78.75 199 GLU A N 1
ATOM 1544 C CA . GLU A 1 199 ? 3.556 -7.144 3.325 1.00 78.75 199 GLU A CA 1
ATOM 1545 C C . GLU A 1 199 ? 3.024 -6.244 4.451 1.00 78.75 199 GLU A C 1
ATOM 1547 O O . GLU A 1 199 ? 2.371 -6.715 5.386 1.00 78.75 199 GLU A O 1
ATOM 1552 N N . LEU A 1 200 ? 3.252 -4.930 4.344 1.00 75.69 200 LEU A N 1
ATOM 1553 C CA . LEU A 1 200 ? 2.724 -3.951 5.295 1.00 75.69 200 LEU A CA 1
ATOM 1554 C C . LEU A 1 200 ? 1.191 -3.882 5.264 1.00 75.69 200 LEU A C 1
ATOM 1556 O O . LEU A 1 200 ? 0.559 -3.847 6.321 1.00 75.69 200 LEU A O 1
ATOM 1560 N N . ASN A 1 201 ? 0.578 -3.884 4.079 1.00 78.06 201 ASN A N 1
ATOM 1561 C CA . ASN A 1 201 ? -0.879 -3.839 3.962 1.00 78.06 201 ASN A CA 1
ATOM 1562 C C . ASN A 1 201 ? -1.544 -5.152 4.407 1.00 78.06 201 ASN A C 1
ATOM 1564 O O . ASN A 1 201 ? -2.623 -5.108 4.996 1.00 78.06 201 ASN A O 1
ATOM 1568 N N . ASP A 1 202 ? -0.898 -6.305 4.223 1.00 79.44 202 ASP A N 1
ATOM 1569 C CA . ASP A 1 202 ? -1.368 -7.590 4.756 1.00 79.44 202 ASP A CA 1
ATOM 1570 C C . ASP A 1 202 ? -1.353 -7.595 6.289 1.00 79.44 202 ASP A C 1
ATOM 1572 O O . ASP A 1 202 ? -2.320 -8.026 6.935 1.00 79.44 202 ASP A O 1
ATOM 1576 N N . ALA A 1 203 ? -0.292 -7.049 6.894 1.00 78.88 203 ALA A N 1
ATOM 1577 C CA . ALA A 1 203 ? -0.239 -6.830 8.335 1.00 78.88 203 ALA A CA 1
ATOM 1578 C C . ALA A 1 203 ? -1.361 -5.882 8.795 1.00 78.88 203 ALA A C 1
ATOM 1580 O O . ALA A 1 203 ? -2.003 -6.130 9.820 1.00 78.88 203 ALA A O 1
ATOM 1581 N N . PHE A 1 204 ? -1.656 -4.842 8.012 1.00 77.62 204 PHE A N 1
ATOM 1582 C CA . PHE A 1 204 ? -2.727 -3.889 8.296 1.00 77.62 204 PHE A CA 1
ATOM 1583 C C . PHE A 1 204 ? -4.126 -4.513 8.190 1.00 77.62 204 PHE A C 1
ATOM 1585 O O . PHE A 1 204 ? -4.981 -4.308 9.051 1.00 77.62 204 PHE A O 1
ATOM 1592 N N . ALA A 1 205 ? -4.370 -5.340 7.178 1.00 81.50 205 ALA A N 1
ATOM 1593 C CA . ALA A 1 205 ? -5.630 -6.055 7.045 1.00 81.50 205 ALA A CA 1
ATOM 1594 C C . ALA A 1 205 ? -5.826 -7.089 8.165 1.00 81.50 205 ALA A C 1
ATOM 1596 O O . ALA A 1 205 ? -6.925 -7.224 8.711 1.00 81.50 205 ALA A O 1
ATOM 1597 N N . SER A 1 206 ? -4.745 -7.768 8.558 1.00 82.62 206 SER A N 1
ATOM 1598 C CA . SER A 1 206 ? -4.733 -8.667 9.716 1.00 82.62 206 SER A CA 1
ATOM 1599 C C . SER A 1 206 ? -5.036 -7.918 11.015 1.00 82.62 206 SER A C 1
ATOM 1601 O O . SER A 1 206 ? -5.777 -8.419 11.862 1.00 82.62 206 SER A O 1
ATOM 1603 N N . TYR A 1 207 ? -4.506 -6.702 11.167 1.00 83.38 207 TYR A N 1
ATOM 1604 C CA . TYR A 1 207 ? -4.837 -5.819 12.281 1.00 83.38 207 TYR A CA 1
ATOM 1605 C C . TYR A 1 207 ? -6.341 -5.507 12.325 1.00 83.38 207 TYR A C 1
ATOM 1607 O O . TYR A 1 207 ? -6.959 -5.710 13.370 1.00 83.38 207 TYR A O 1
ATOM 1615 N N . TRP A 1 208 ? -6.967 -5.133 11.202 1.00 85.81 208 TRP A N 1
ATOM 1616 C CA . TRP A 1 208 ? -8.414 -4.876 11.171 1.00 85.81 208 TRP A CA 1
ATOM 1617 C C . TRP A 1 208 ? -9.258 -6.093 11.522 1.00 85.81 208 TRP A C 1
ATOM 1619 O O . TRP A 1 208 ? -10.211 -5.972 12.284 1.00 85.81 208 TRP A O 1
ATOM 1629 N N . SER A 1 209 ? -8.875 -7.278 11.050 1.00 86.50 209 SER A N 1
ATOM 1630 C CA . SER A 1 209 ? -9.558 -8.520 11.423 1.00 86.50 209 SER A CA 1
ATOM 1631 C C . SER A 1 209 ? -9.495 -8.792 12.936 1.00 86.50 209 SER A C 1
ATOM 1633 O O . SER A 1 209 ? -10.480 -9.227 13.541 1.00 86.50 209 SER A O 1
ATOM 1635 N N . ARG A 1 210 ? -8.365 -8.477 13.585 1.00 85.81 210 ARG A N 1
ATOM 1636 C CA . ARG A 1 210 ? -8.236 -8.572 15.050 1.00 85.81 210 ARG A CA 1
ATOM 1637 C C . ARG A 1 210 ? -9.101 -7.541 15.771 1.00 85.81 210 ARG A C 1
ATOM 1639 O O . ARG A 1 210 ? -9.696 -7.879 16.794 1.00 85.81 210 ARG A O 1
ATOM 1646 N N . ILE A 1 211 ? -9.189 -6.316 15.250 1.00 86.44 211 ILE A N 1
ATOM 1647 C CA . ILE A 1 211 ? -10.084 -5.281 15.786 1.00 86.44 211 ILE A CA 1
ATOM 1648 C C . ILE A 1 211 ? -11.546 -5.718 15.657 1.00 86.44 211 ILE A C 1
ATOM 1650 O O . ILE A 1 211 ? -12.251 -5.678 16.657 1.00 86.44 211 ILE A O 1
ATOM 1654 N N . GLU A 1 212 ? -11.979 -6.226 14.499 1.00 90.19 212 GLU A N 1
ATOM 1655 C CA . GLU A 1 212 ? -13.327 -6.785 14.290 1.00 90.19 212 GLU A CA 1
ATOM 1656 C C . GLU A 1 212 ? -13.651 -7.870 15.324 1.00 90.19 212 GLU A C 1
ATOM 1658 O O . GLU A 1 212 ? -14.659 -7.789 16.022 1.00 90.19 212 GLU A O 1
ATOM 1663 N N . THR A 1 213 ? -12.754 -8.847 15.481 1.00 91.12 213 THR A N 1
ATOM 1664 C CA . THR A 1 213 ? -12.923 -9.941 16.451 1.00 91.12 213 THR A CA 1
ATOM 1665 C C . THR A 1 213 ? -13.017 -9.404 17.881 1.00 91.12 213 THR A C 1
ATOM 1667 O O . THR A 1 213 ? -13.856 -9.835 18.669 1.00 91.12 213 THR A O 1
ATOM 1670 N N . THR A 1 214 ? -12.171 -8.431 18.226 1.00 89.31 214 THR A N 1
ATOM 1671 C CA . THR A 1 214 ? -12.173 -7.810 19.557 1.00 89.31 214 THR A CA 1
ATOM 1672 C C . THR A 1 214 ? -13.467 -7.043 19.800 1.00 89.31 214 THR A C 1
ATOM 1674 O O . THR A 1 214 ? -14.056 -7.178 20.867 1.00 89.31 214 THR A O 1
ATOM 1677 N N . LEU A 1 215 ? -13.936 -6.280 18.812 1.00 90.31 215 LEU A N 1
ATOM 1678 C CA . LEU A 1 215 ? -15.188 -5.535 18.878 1.00 90.31 215 LEU A CA 1
ATOM 1679 C C . LEU A 1 215 ? -16.388 -6.467 19.041 1.00 90.31 215 LEU A C 1
ATOM 1681 O O . LEU A 1 215 ? -17.234 -6.185 19.874 1.00 90.31 215 LEU A O 1
ATOM 1685 N N . GLN A 1 216 ? -16.429 -7.604 18.342 1.00 93.69 216 GLN A N 1
ATOM 1686 C CA . GLN A 1 216 ? -17.480 -8.616 18.520 1.00 93.69 216 GLN A CA 1
ATOM 1687 C C . GLN A 1 216 ? -17.487 -9.206 19.937 1.00 93.69 216 GLN A C 1
ATOM 1689 O O . GLN A 1 216 ? -18.543 -9.386 20.539 1.00 93.69 216 GLN A O 1
ATOM 1694 N N . VAL A 1 217 ? -16.306 -9.486 20.500 1.00 91.62 217 VAL A N 1
ATOM 1695 C CA . VAL A 1 217 ? -16.192 -9.964 21.887 1.00 91.62 217 VAL A CA 1
ATOM 1696 C C . VAL A 1 217 ? -16.617 -8.884 22.880 1.00 91.62 217 VAL A C 1
ATOM 1698 O O . VAL A 1 217 ? -17.253 -9.197 23.884 1.00 91.62 217 VAL A O 1
ATOM 1701 N N . VAL A 1 218 ? -16.254 -7.625 22.626 1.00 91.25 218 VAL A N 1
ATOM 1702 C CA . VAL A 1 218 ? -16.666 -6.483 23.448 1.00 91.25 218 VAL A CA 1
ATOM 1703 C C . VAL A 1 218 ? -18.178 -6.305 23.390 1.00 91.25 218 VAL A C 1
ATOM 1705 O O . VAL A 1 218 ? -18.777 -6.165 24.450 1.00 91.25 218 VAL A O 1
ATOM 1708 N N . ASP A 1 219 ? -18.774 -6.374 22.197 1.00 94.94 219 ASP A N 1
ATOM 1709 C CA . ASP A 1 219 ? -20.215 -6.263 21.960 1.00 94.94 219 ASP A CA 1
ATOM 1710 C C . ASP A 1 219 ? -20.992 -7.272 22.808 1.00 94.94 219 ASP A C 1
ATOM 1712 O O . ASP A 1 219 ? -21.849 -6.898 23.597 1.00 94.94 219 ASP A O 1
ATOM 1716 N N . GLY A 1 220 ? -20.601 -8.548 22.770 1.00 94.06 220 GLY A N 1
ATOM 1717 C CA . GLY A 1 220 ? -21.246 -9.592 23.573 1.00 94.06 220 GLY A CA 1
ATOM 1718 C C . GLY A 1 220 ? -21.010 -9.493 25.087 1.00 94.06 220 GLY A C 1
ATOM 1719 O O . GLY A 1 220 ? -21.519 -10.329 25.831 1.00 94.06 220 GLY A O 1
ATOM 1720 N N . ARG A 1 221 ? -20.198 -8.537 25.559 1.00 95.44 221 ARG A N 1
ATOM 1721 C CA . ARG A 1 221 ? -19.766 -8.425 26.965 1.00 95.44 221 ARG A CA 1
ATOM 1722 C C . ARG A 1 221 ? -19.887 -7.014 27.536 1.00 95.44 221 ARG A C 1
ATOM 1724 O O . ARG A 1 221 ? -19.313 -6.746 28.597 1.00 95.44 221 ARG A O 1
ATOM 1731 N N . ILE A 1 222 ? -20.606 -6.106 26.878 1.00 95.12 222 ILE A N 1
ATOM 1732 C CA . ILE A 1 222 ? -20.677 -4.693 27.278 1.00 95.12 222 ILE A CA 1
ATOM 1733 C C . ILE A 1 222 ? -21.112 -4.552 28.744 1.00 95.12 222 ILE A C 1
ATOM 1735 O O . ILE A 1 222 ? -20.459 -3.855 29.524 1.00 95.12 222 ILE A O 1
ATOM 1739 N N . GLU A 1 223 ? -22.151 -5.260 29.179 1.00 94.38 223 GLU A N 1
ATOM 1740 C CA . GLU A 1 223 ? -22.680 -5.172 30.543 1.00 94.38 223 GLU A CA 1
ATOM 1741 C C . GLU A 1 223 ? -21.715 -5.732 31.593 1.00 94.38 223 GLU A C 1
ATOM 1743 O O . GLU A 1 223 ? -21.638 -5.226 32.718 1.00 94.38 223 GLU A O 1
ATOM 1748 N N . GLU A 1 224 ? -20.959 -6.780 31.256 1.00 94.19 224 GLU A N 1
ATOM 1749 C CA . GLU A 1 224 ? -19.891 -7.295 32.119 1.00 94.19 224 GLU A CA 1
ATOM 1750 C C . GLU A 1 224 ? -18.778 -6.263 32.285 1.00 94.19 224 GLU A C 1
ATOM 1752 O O . GLU A 1 224 ? -18.369 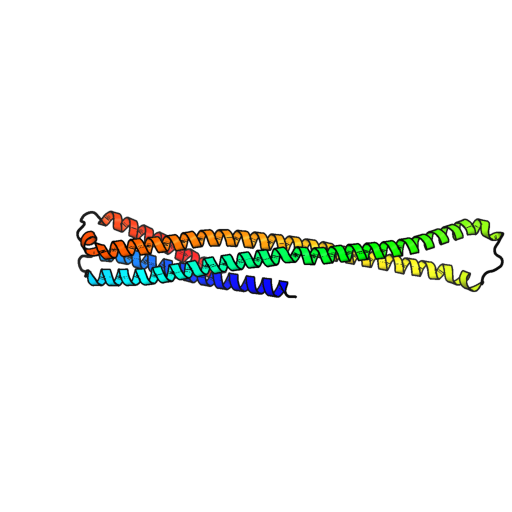-5.965 33.412 1.00 94.19 224 GLU A O 1
ATOM 1757 N N . LEU A 1 225 ? -18.325 -5.686 31.169 1.00 92.25 225 LEU A N 1
ATOM 1758 C CA . LEU A 1 225 ? -17.266 -4.683 31.146 1.00 92.25 225 LEU A CA 1
ATOM 1759 C C . LEU A 1 225 ? -17.664 -3.437 31.950 1.00 92.25 225 LEU A C 1
ATOM 1761 O O . LEU A 1 225 ? -16.846 -2.922 32.711 1.00 92.25 225 LEU A O 1
ATOM 1765 N N . ARG A 1 226 ? -18.928 -3.002 31.880 1.00 90.75 226 ARG A N 1
ATOM 1766 C CA . ARG A 1 226 ? -19.438 -1.872 32.681 1.00 90.75 226 ARG A CA 1
ATOM 1767 C C . ARG A 1 226 ? -19.477 -2.149 34.181 1.00 90.75 226 ARG A C 1
ATOM 1769 O O . ARG A 1 226 ? -19.257 -1.244 34.985 1.00 90.75 226 ARG A O 1
ATOM 1776 N N . ARG A 1 227 ? -19.768 -3.389 34.586 1.00 91.56 227 ARG A N 1
ATOM 1777 C CA . ARG A 1 227 ? -19.813 -3.780 36.008 1.00 91.56 227 ARG A CA 1
ATOM 1778 C C . ARG A 1 227 ? -18.422 -3.948 36.621 1.00 91.56 227 ARG A C 1
ATOM 1780 O O . ARG A 1 227 ? -18.282 -3.908 37.846 1.00 91.56 227 ARG A O 1
ATOM 1787 N N . ALA A 1 228 ? -17.390 -4.123 35.801 1.00 91.38 228 ALA A N 1
ATOM 1788 C CA . ALA A 1 228 ? -16.035 -4.367 36.268 1.00 91.38 228 ALA A CA 1
ATOM 1789 C C . ALA A 1 228 ? -15.384 -3.097 36.853 1.00 91.38 228 ALA A C 1
ATOM 1791 O O . ALA A 1 228 ? -14.915 -2.209 36.143 1.00 91.38 228 ALA A O 1
ATOM 1792 N N . LYS A 1 229 ? -15.279 -3.045 38.188 1.00 78.69 229 LYS A N 1
ATOM 1793 C CA . LYS A 1 229 ? -14.771 -1.881 38.944 1.00 78.69 229 LYS A CA 1
ATOM 1794 C C . LYS A 1 229 ? -13.319 -1.478 38.635 1.00 78.69 229 LYS A C 1
ATOM 1796 O O . LYS A 1 229 ? -12.949 -0.342 38.903 1.00 78.69 229 LYS A O 1
ATOM 1801 N N . PHE A 1 230 ? -12.499 -2.377 38.084 1.00 79.62 230 PHE A N 1
ATOM 1802 C CA . PHE A 1 230 ? -11.047 -2.179 37.938 1.00 79.62 230 PHE A CA 1
ATOM 1803 C C . PHE A 1 230 ? -10.567 -1.956 36.495 1.00 79.62 230 PHE A C 1
ATOM 1805 O O . PHE A 1 230 ? -9.363 -1.908 36.252 1.00 79.62 230 PHE A O 1
ATOM 1812 N N . LEU A 1 231 ? -11.470 -1.809 35.519 1.00 88.50 231 LEU A N 1
ATOM 1813 C CA . LEU A 1 231 ? -11.060 -1.642 34.119 1.00 88.50 231 LEU A CA 1
ATOM 1814 C C . LEU A 1 231 ? -10.600 -0.223 33.769 1.00 88.50 231 LEU A C 1
ATOM 1816 O O . LEU A 1 231 ? -9.887 -0.065 32.784 1.00 88.50 231 LEU A O 1
ATOM 1820 N N . GLY A 1 232 ? -10.935 0.789 34.576 1.00 86.44 232 GLY A N 1
ATOM 1821 C CA . GLY A 1 232 ? -10.717 2.202 34.241 1.00 86.44 232 GLY A CA 1
ATOM 1822 C C . GLY A 1 232 ? -9.303 2.530 33.748 1.00 86.44 232 GLY A C 1
ATOM 1823 O O . GLY A 1 232 ? -9.163 3.084 32.663 1.00 86.44 232 GLY A O 1
ATOM 1824 N N . LEU A 1 233 ? -8.262 2.126 34.490 1.00 84.94 233 LEU A N 1
ATOM 1825 C CA . LEU A 1 233 ? -6.862 2.360 34.100 1.00 84.94 233 LEU A CA 1
ATOM 1826 C C . LEU A 1 233 ? -6.500 1.669 32.779 1.00 84.94 233 LEU A C 1
ATOM 1828 O O . LEU A 1 233 ? -5.887 2.288 31.915 1.00 84.94 233 LEU A O 1
ATOM 1832 N N . ARG A 1 234 ? -6.914 0.406 32.599 1.00 85.94 234 ARG A N 1
ATOM 1833 C CA . ARG A 1 234 ? -6.636 -0.358 31.372 1.00 85.94 234 ARG A CA 1
ATOM 1834 C C . ARG A 1 234 ? -7.329 0.272 30.168 1.00 85.94 234 ARG A C 1
ATOM 1836 O O . ARG A 1 234 ? -6.704 0.402 29.124 1.00 85.94 234 ARG A O 1
ATOM 1843 N N . LEU A 1 235 ? -8.582 0.699 30.327 1.00 86.56 235 LEU A N 1
ATOM 1844 C CA . LEU A 1 235 ? -9.335 1.381 29.274 1.00 86.56 235 LEU A CA 1
ATOM 1845 C C . LEU A 1 235 ? -8.683 2.712 28.893 1.00 86.56 235 LEU A C 1
ATOM 1847 O O . LEU A 1 235 ? -8.569 2.987 27.709 1.00 86.56 235 LEU A O 1
ATOM 1851 N N . SER A 1 236 ? -8.182 3.491 29.859 1.00 87.38 236 SER A N 1
ATOM 1852 C CA . SER A 1 236 ? -7.437 4.726 29.567 1.00 87.38 236 SER A CA 1
ATOM 1853 C C . SER A 1 236 ? -6.136 4.465 28.800 1.00 87.38 236 SER A C 1
ATOM 1855 O O . SER A 1 236 ? -5.779 5.227 27.907 1.00 87.38 236 SER A O 1
ATOM 1857 N N . THR A 1 237 ? -5.406 3.394 29.131 1.00 84.44 237 THR A N 1
ATOM 1858 C CA . THR A 1 237 ? -4.196 3.017 28.383 1.00 84.44 237 THR A CA 1
ATOM 1859 C C . THR A 1 237 ? -4.529 2.613 26.949 1.00 84.44 237 THR A C 1
ATOM 1861 O O . THR A 1 237 ? -3.816 3.007 26.029 1.00 84.44 237 THR A O 1
ATOM 1864 N N . ILE A 1 238 ? -5.613 1.857 26.749 1.00 85.56 238 ILE A N 1
ATOM 1865 C CA . ILE A 1 238 ? -6.061 1.454 25.411 1.00 85.56 238 ILE A CA 1
ATOM 1866 C C . ILE A 1 238 ? -6.546 2.677 24.619 1.00 85.56 238 ILE A C 1
ATOM 1868 O O . ILE A 1 238 ? -6.129 2.836 23.481 1.00 85.56 238 ILE A O 1
ATOM 1872 N N . GLU A 1 239 ? -7.336 3.568 25.228 1.00 88.81 239 GLU A N 1
ATOM 1873 C CA . GLU A 1 239 ? -7.767 4.849 24.639 1.00 88.81 239 GLU A CA 1
ATOM 1874 C C . GLU A 1 239 ? -6.565 5.648 24.115 1.00 88.81 239 GLU A C 1
ATOM 1876 O O . GLU A 1 239 ? -6.523 5.985 22.935 1.00 88.81 239 GLU A O 1
ATOM 1881 N N . LYS A 1 240 ? -5.533 5.847 24.948 1.00 87.25 240 LYS A N 1
ATOM 1882 C CA . LYS A 1 240 ? -4.310 6.558 24.542 1.00 87.25 240 LYS A CA 1
ATOM 1883 C C . LYS A 1 240 ? -3.599 5.870 23.375 1.00 87.25 240 LYS A C 1
ATOM 1885 O O . LYS A 1 240 ? -3.129 6.539 22.461 1.00 87.25 240 LYS A O 1
ATOM 1890 N N . SER A 1 241 ? -3.521 4.539 23.398 1.00 85.00 241 SER A N 1
ATOM 1891 C CA . SER A 1 241 ? -2.915 3.773 22.306 1.00 85.00 241 SER A CA 1
ATOM 1892 C C . SER A 1 241 ? -3.712 3.907 21.004 1.00 85.00 241 SER A C 1
ATOM 1894 O O . SER A 1 241 ? -3.104 4.026 19.942 1.00 85.00 241 SER A O 1
ATOM 1896 N N . CYS A 1 242 ? -5.046 3.930 21.069 1.00 88.06 242 CYS A N 1
ATOM 1897 C CA . CYS A 1 242 ? -5.897 4.205 19.913 1.00 88.06 242 CYS A CA 1
ATOM 1898 C C . CYS A 1 242 ? -5.640 5.611 19.360 1.00 88.06 242 CYS A C 1
ATOM 1900 O O . CYS A 1 242 ? -5.447 5.747 18.156 1.00 88.06 242 CYS A O 1
ATOM 1902 N N . ASP A 1 243 ? -5.560 6.634 20.214 1.00 89.31 243 ASP A N 1
ATOM 1903 C CA . ASP A 1 243 ? -5.270 8.005 19.778 1.00 89.31 243 ASP A CA 1
ATOM 1904 C C . ASP A 1 243 ? -3.896 8.109 19.086 1.00 89.31 243 ASP A C 1
ATOM 1906 O O . ASP A 1 243 ? -3.769 8.738 18.036 1.00 89.31 243 ASP A O 1
ATOM 1910 N N . GLU A 1 244 ? -2.864 7.458 19.635 1.00 85.50 244 GLU A N 1
ATOM 1911 C CA . GLU A 1 244 ? -1.517 7.408 19.044 1.00 85.50 244 GLU A CA 1
ATOM 1912 C C . GLU A 1 244 ? -1.524 6.755 17.655 1.00 85.50 244 GLU A C 1
ATOM 1914 O O . GLU A 1 244 ? -0.969 7.311 16.703 1.00 85.50 244 GLU A O 1
ATOM 1919 N N . ILE A 1 245 ? -2.196 5.607 17.517 1.00 85.69 245 ILE A N 1
ATOM 1920 C CA . ILE A 1 245 ? -2.352 4.906 16.234 1.00 85.69 245 ILE A CA 1
ATOM 1921 C C . ILE A 1 245 ? -3.121 5.780 15.238 1.00 85.69 245 ILE A C 1
ATOM 1923 O O . ILE A 1 245 ? -2.696 5.930 14.090 1.00 85.69 245 ILE A O 1
ATOM 1927 N N . GLY A 1 246 ? -4.218 6.396 15.681 1.00 88.25 246 GLY A N 1
ATOM 1928 C CA . GLY A 1 246 ? -5.026 7.284 14.858 1.00 88.25 246 GLY A CA 1
ATOM 1929 C C . GLY A 1 246 ? -4.228 8.485 14.356 1.00 88.25 246 GLY A C 1
ATOM 1930 O O . GLY A 1 246 ? -4.340 8.848 13.185 1.00 88.25 246 GLY A O 1
ATOM 1931 N N . ASN A 1 247 ? -3.389 9.085 15.199 1.00 89.25 247 ASN A N 1
ATOM 1932 C CA . ASN A 1 247 ? -2.526 10.201 14.807 1.00 89.25 247 ASN A CA 1
ATOM 1933 C C . ASN A 1 247 ? -1.458 9.776 13.794 1.00 89.25 247 ASN A C 1
ATOM 1935 O O . ASN A 1 247 ? -1.216 10.503 12.833 1.00 89.25 247 ASN A O 1
ATOM 1939 N N . ALA A 1 248 ? -0.864 8.590 13.951 1.00 80.25 248 ALA A N 1
ATOM 1940 C CA . ALA A 1 248 ? 0.090 8.058 12.977 1.00 80.25 248 ALA A CA 1
ATOM 1941 C C . ALA A 1 248 ? -0.559 7.815 11.600 1.00 80.25 248 ALA A C 1
ATOM 1943 O O . ALA A 1 248 ? 0.041 8.100 10.564 1.00 80.25 248 ALA A O 1
ATOM 1944 N N . GLN A 1 249 ? -1.804 7.331 11.572 1.00 85.38 249 GLN A N 1
ATOM 1945 C CA . GLN A 1 249 ? -2.559 7.139 10.329 1.00 85.38 249 GLN A CA 1
ATOM 1946 C C . GLN A 1 249 ? -2.921 8.470 9.656 1.00 85.38 249 GLN A C 1
ATOM 1948 O O . GLN A 1 249 ? -2.843 8.582 8.431 1.00 85.38 249 GLN A O 1
ATOM 1953 N N . LEU A 1 250 ? -3.275 9.488 10.446 1.00 91.31 250 LEU A N 1
ATOM 1954 C CA . LEU A 1 250 ? -3.539 10.833 9.939 1.00 91.31 250 LEU A CA 1
ATOM 1955 C C . LEU A 1 250 ? -2.272 11.485 9.370 1.00 91.31 250 LEU A C 1
ATOM 1957 O O . LEU A 1 250 ? -2.321 12.055 8.284 1.00 91.31 250 LEU A O 1
ATOM 1961 N N . ASP A 1 251 ? -1.142 11.362 10.066 1.00 82.38 251 ASP A N 1
ATOM 1962 C CA . ASP A 1 251 ? 0.158 11.859 9.602 1.00 82.38 251 ASP A CA 1
ATOM 1963 C C . ASP A 1 251 ? 0.559 11.212 8.268 1.00 82.38 251 ASP A C 1
ATOM 1965 O O . ASP A 1 251 ? 0.950 11.909 7.330 1.00 82.38 251 ASP A O 1
ATOM 1969 N N . TYR A 1 252 ? 0.374 9.895 8.130 1.00 82.06 252 TYR A N 1
ATOM 1970 C CA . TYR A 1 252 ? 0.557 9.212 6.848 1.00 82.06 252 TYR A CA 1
ATOM 1971 C C . TYR A 1 252 ? -0.353 9.798 5.760 1.00 82.06 252 TYR A C 1
ATOM 1973 O O . TYR A 1 252 ? 0.133 10.184 4.697 1.00 82.06 252 TYR A O 1
ATOM 1981 N N . HIS A 1 253 ? -1.657 9.917 6.025 1.00 83.88 253 HIS A N 1
ATOM 1982 C CA . HIS A 1 253 ? -2.610 10.480 5.067 1.00 83.88 253 HIS A CA 1
ATOM 1983 C C . HIS A 1 253 ? -2.192 11.888 4.603 1.00 83.88 253 HIS A C 1
ATOM 1985 O O . HIS A 1 253 ? -2.209 12.175 3.405 1.00 83.88 253 HIS A O 1
ATOM 1991 N N . GLN A 1 254 ? -1.757 12.747 5.528 1.00 88.19 254 GLN A N 1
ATOM 1992 C CA . GLN A 1 254 ? -1.303 14.106 5.229 1.00 88.19 254 GLN A CA 1
ATOM 1993 C C . GLN A 1 254 ? -0.027 14.117 4.384 1.00 88.19 254 GLN A C 1
ATOM 1995 O O . GLN A 1 254 ? 0.018 14.802 3.365 1.00 88.19 254 GLN A O 1
ATOM 2000 N N . LYS A 1 255 ? 0.988 13.327 4.755 1.00 77.94 255 LYS A N 1
ATOM 2001 C CA . LYS A 1 255 ? 2.268 13.263 4.028 1.00 77.94 255 LYS A CA 1
ATOM 2002 C C . LYS A 1 255 ? 2.091 12.816 2.583 1.00 77.94 255 LYS A C 1
ATOM 2004 O O . LYS A 1 255 ? 2.646 13.433 1.679 1.00 77.94 255 LYS A O 1
ATOM 2009 N N . VAL A 1 256 ? 1.286 11.782 2.358 1.00 72.50 256 VAL A N 1
ATOM 2010 C CA . VAL A 1 256 ? 1.055 11.250 1.008 1.00 72.50 256 VAL A CA 1
ATOM 2011 C C . VAL A 1 256 ? 0.152 12.182 0.185 1.00 72.50 256 VAL A C 1
ATOM 2013 O O . VAL A 1 256 ? 0.202 12.154 -1.036 1.00 72.50 256 VAL A O 1
ATOM 2016 N N . SER A 1 257 ? -0.662 13.038 0.812 1.00 76.25 257 SER A N 1
ATOM 2017 C CA . SER A 1 257 ? -1.532 13.990 0.094 1.00 76.25 257 SER A CA 1
ATOM 2018 C C . SER A 1 257 ? -0.805 15.225 -0.450 1.00 76.25 257 SER A C 1
ATOM 2020 O O . SER A 1 257 ? -1.355 15.927 -1.291 1.00 76.25 257 SER A O 1
ATOM 2022 N N . VAL A 1 258 ? 0.409 15.508 0.030 1.00 67.06 258 VAL A N 1
ATOM 2023 C CA . VAL A 1 258 ? 1.247 16.627 -0.445 1.00 67.06 258 VAL A CA 1
ATOM 2024 C C . VAL A 1 258 ? 2.131 16.212 -1.634 1.00 67.06 258 VAL A C 1
ATOM 2026 O O . VAL A 1 258 ? 2.779 17.059 -2.245 1.00 67.06 258 VAL A O 1
ATOM 2029 N N . THR A 1 259 ? 2.155 14.915 -1.956 1.00 53.03 259 THR A N 1
ATOM 2030 C CA . THR A 1 259 ? 2.951 14.332 -3.049 1.00 53.03 259 THR A CA 1
ATOM 2031 C C . THR A 1 259 ? 2.089 14.143 -4.288 1.00 53.03 259 THR A C 1
ATOM 2033 O O . THR A 1 259 ? 2.596 14.445 -5.389 1.00 53.03 259 THR A O 1
#

Sequence (259 aa):
MEIIGDVQRLGLNIYDTIDTSKEVALSGHKLSQDLSSFFRYLR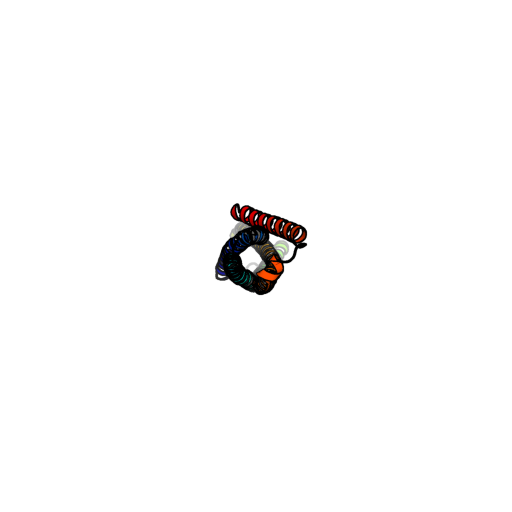DKKTSTEELHEHVGSMLRLSEKSRKNAHKVCETFSNTRKGIYAVTNRVPAEVCDLADEQDRNVKKLAAGEKEIQTLKVAKSCTMAGAAVVAAVSMVAFPPALLFLPVALPLLTLVIEARELHATKKNEKREKKIYECKDAISQLEQIAEGLQKLVELNDAFASYWSRIETTLQVVDGRIEELRRAKFLGLRLSTIEKSCDEIGNAQLDYHQKVSVT

Mean predicted aligned error: 12.0 Å

Radius of gyration: 38.19 Å; Cα contacts (8 Å, |Δi|>4): 145; chains: 1; bounding box: 86×27×112 Å

pLDDT: mean 75.62, std 17.49, range [34.09, 97.06]

Organism: NCBI:txid117069

Foldseek 3Di:
DVLVVLVVVLVVLVVVLLVLLLVLLLLLLVLLVLLLVLLVLLQDPPRDLVNSLVSLVVSLVSLVVSLVSLVVSLVSLVVSLVSLVVSLVVLVVVLVVVVVVLVVVVVVVVVVVVVVVVVVVVVVVVVVCVVVVVPDDPDDDPPVVVCVVVVVVVVVVVVVVVVVVSVVVVVVSVVVVVVSVVVSVVSVVVSVVSVVVSVVSVVVSVVSVVVSVVSVVCSVCSVVSSPDPPCSVVSVVSSVVSNVSSVVSVVSSVVSVVD

Nearest PDB structures (foldseek):
  7a0g-assembly1_EEE  TM=4.927E-01  e=1.901E-03  Serratia marcescens
  7a0g-assembly1_HHH  TM=4.909E-01  e=7.933E-03  Serratia marcescens
  7a0g-assembly1_DDD  TM=3.788E-01  e=7.188E-03  Serratia marcescens
  6h2e-assembly1_Q-2  TM=2.598E-01  e=4.847E-03  Aeromonas hydrophila subsp. hydrophila AL09-71
  4tql-assembly2_B  TM=3.115E-01  e=1.028E-01  synthetic construct